Protein AF-A0AA36M5H2-F1 (afdb_monomer_lite)

Radius of gyration: 25.44 Å; chains: 1; bounding box: 65×54×84 Å

Foldseek 3Di:
DPDPPPPDDPPDPDDQFFQPVVVVLQVVLVVCVVVVVVVCPDDDCSVVVNVLLVVLVVLVALVQLQVLQLLLCVLQVNPRHSVLSVVVQVVVLVVCCNPPSDNVDRDHDAPVNSVLLSVLNVVCVVVVHDSVLLVVLLVVLLVVVLSVCSRVVVLVVLVVDDPVNLVVVVVVSVVSVVVVVVVVLVVVCCLQPPPPVPPPDDDDDDPDDDDDDPDPPDSPRQPVQSVLVVCLVVQLVVQLVVQLCLLVDPPDDNVVNVSSNSCSNVVSNVVSVCCCCPVVVVRDHDDRDPPPPDDSDDDHPNVRDDPVSSVVSNVSSVVVSVVVVVVVSSSVCVVPPPVVD

Organism: Cylicocyclus nassatus (NCBI:txid53992)

InterPro domains:
  IPR003020 Bicarbonate transporter, eukaryotic [PTHR11453] (15-341)
  IPR011531 Bicarbonate transporter-like, transmembrane domain [PF00955] (18-341)

Secondary structure (DSSP, 8-state):
---------SS-SS---TTHHHHHHHHHHHHHHHHHHHHHHSSTTHHHHHHHHHHHHHHHHHHHHHHHHHHHHHHTTTSS-HHHHHHHHHHHHHHHHHH-S-TT------HHHHHHHHHHHHHHHHHT--HHHHHHHHHHHHHHHHHHHHHTTGGGGGGG--HHHHHHHHHHHHHHHHHHHHHHHHHHHHHHHTTTT-SS---S------------------HHHHHHHHHHHHHHHHHHHHHHHGGG-TTS-HHHHHHHHHTHHHHHHHHHHHHHHHTTTTS--------TTS-S-----GGGS-HHHHHHHHHHHHHHHHHHHHHHHHHHHHHT-GGG-

Sequence (341 aa):
MRIISRLDHGFGPNAWYPFRGLTEEFKRRLAVYPSDFTDGVTGHRTMSKLFSTVVFLYFACILPAIAFGVLNDDNTRGGINVRKVVIAQAIGGIFFSLFGGQPMIILLTTVPLAIYIKVIYKISEELGYDFFAMYACVGLFCQMFLVLYSATELCSLMKLATRSAEEMFSLFIAIAFNVECMRAIHSIFKRNYSGCDSMNTTNVNSTLINATSEMDNGALCRRDTTILYMLLMFGTLWLGLFLYNFRKTPYLTRSRREWLADYALPASVLIMSFTGSYCFADIEKDRFKLRENVPIVHLADIFSLPPSGYFVCLLLGFSLSFLFFMDQNITSAIVNNPQNK

Structure (mmCIF, N/CA/C/O backbone):
data_AF-A0AA36M5H2-F1
#
_entry.id   AF-A0AA36M5H2-F1
#
loop_
_atom_site.group_PDB
_atom_site.id
_atom_site.type_symbol
_atom_site.label_atom_id
_atom_site.label_alt_id
_atom_site.label_comp_id
_atom_site.label_asym_id
_atom_site.label_entity_id
_atom_site.label_seq_id
_atom_site.pdbx_PDB_ins_code
_atom_site.Cartn_x
_atom_site.Cartn_y
_atom_site.Cartn_z
_atom_site.occupancy
_atom_site.B_iso_or_equiv
_atom_site.auth_seq_id
_atom_site.auth_comp_id
_atom_site.auth_asym_id
_atom_site.auth_atom_id
_atom_site.pdbx_PDB_model_num
ATOM 1 N N . MET A 1 1 ? -16.782 19.964 28.416 1.00 34.88 1 MET A N 1
ATOM 2 C CA . MET A 1 1 ? -15.753 20.102 29.470 1.00 34.88 1 MET A CA 1
ATOM 3 C C . MET A 1 1 ? -16.104 19.187 30.648 1.00 34.88 1 MET A C 1
ATOM 5 O O . MET A 1 1 ? -16.670 19.648 31.624 1.00 34.88 1 MET A O 1
ATOM 9 N N . ARG A 1 2 ? -15.885 17.868 30.505 1.00 29.78 2 ARG A N 1
ATOM 10 C CA . ARG A 1 2 ? -15.993 16.853 31.582 1.00 29.78 2 ARG A CA 1
ATOM 11 C C . ARG A 1 2 ? -15.512 15.472 31.092 1.00 29.78 2 ARG A C 1
ATOM 13 O O . ARG A 1 2 ? -16.221 14.490 31.208 1.00 29.78 2 ARG A O 1
ATOM 20 N N . ILE A 1 3 ? -14.329 15.410 30.476 1.00 33.28 3 ILE A N 1
ATOM 21 C CA . ILE A 1 3 ? -13.607 14.142 30.214 1.00 33.28 3 ILE A CA 1
ATOM 22 C C . ILE A 1 3 ? -12.094 14.403 30.347 1.00 33.28 3 ILE A C 1
ATOM 24 O O . ILE A 1 3 ? -11.299 14.063 29.484 1.00 33.28 3 ILE A O 1
ATOM 28 N N . ILE A 1 4 ? -11.695 15.108 31.408 1.00 37.81 4 ILE A N 1
ATOM 29 C CA . ILE A 1 4 ? -10.288 15.280 31.796 1.00 37.81 4 ILE A CA 1
ATOM 30 C C . ILE A 1 4 ? -10.247 15.109 33.314 1.00 37.81 4 ILE A C 1
ATOM 32 O O . ILE A 1 4 ? -10.231 16.089 34.046 1.00 37.81 4 ILE A O 1
ATOM 36 N N . SER A 1 5 ? -10.372 13.868 33.793 1.00 32.19 5 SER A N 1
ATOM 37 C CA . SER A 1 5 ? -10.110 13.530 35.204 1.00 32.19 5 SER A CA 1
ATOM 38 C C . SER A 1 5 ? -10.025 12.017 35.461 1.00 32.19 5 SER A C 1
ATOM 40 O O . SER A 1 5 ? -10.614 11.530 36.422 1.00 32.19 5 SER A O 1
ATOM 42 N N . ARG A 1 6 ? -9.336 11.250 34.605 1.00 33.78 6 ARG A N 1
ATOM 43 C CA . ARG A 1 6 ? -8.796 9.922 34.971 1.00 33.78 6 ARG A CA 1
ATOM 44 C C . ARG A 1 6 ? -7.484 9.686 34.226 1.00 33.78 6 ARG A C 1
ATOM 46 O O . ARG A 1 6 ? -7.419 8.928 33.267 1.00 33.78 6 ARG A O 1
ATOM 53 N N . LEU A 1 7 ? -6.468 10.420 34.666 1.00 35.69 7 LEU A N 1
ATOM 54 C CA . LEU A 1 7 ? -5.054 10.204 34.365 1.00 35.69 7 LEU A CA 1
ATOM 55 C C . LEU A 1 7 ? -4.379 9.606 35.610 1.00 35.69 7 LEU A C 1
ATOM 57 O O . LEU A 1 7 ? -3.341 10.075 36.043 1.00 35.69 7 LEU A O 1
ATOM 61 N N . ASP A 1 8 ? -5.000 8.580 36.194 1.00 31.69 8 ASP A N 1
ATOM 62 C CA . ASP A 1 8 ? -4.416 7.807 37.286 1.00 31.69 8 ASP A CA 1
ATOM 63 C C . ASP A 1 8 ? -4.631 6.318 37.018 1.00 31.69 8 ASP A C 1
ATOM 65 O O . ASP A 1 8 ? -5.744 5.889 36.709 1.00 31.69 8 ASP A O 1
ATOM 69 N N . HIS A 1 9 ? -3.532 5.572 37.168 1.00 35.56 9 HIS A N 1
ATOM 70 C CA . HIS A 1 9 ? -3.333 4.128 36.979 1.00 35.56 9 HIS A CA 1
ATOM 71 C C . HIS A 1 9 ? -2.855 3.731 35.574 1.00 35.56 9 HIS A C 1
ATOM 73 O O . HIS A 1 9 ? -3.606 3.274 34.708 1.00 35.56 9 HIS A O 1
ATOM 79 N N . GLY A 1 10 ? -1.536 3.854 35.375 1.00 42.75 10 GLY A N 1
ATOM 80 C CA . GLY A 1 10 ? -0.822 2.889 34.544 1.00 42.75 10 GLY A CA 1
ATOM 81 C C . GLY A 1 10 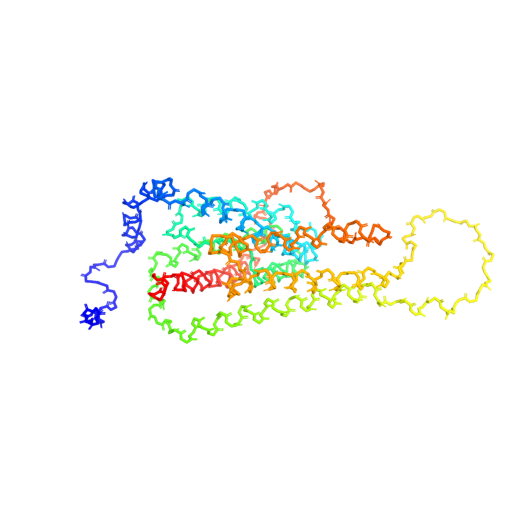? -1.130 1.494 35.088 1.00 42.75 10 GLY A C 1
ATOM 82 O O . GLY A 1 10 ? -0.951 1.265 36.277 1.00 42.75 10 GLY A O 1
ATOM 83 N N . PHE A 1 11 ? -1.653 0.622 34.223 1.00 47.41 11 PHE A N 1
ATOM 84 C CA . PHE A 1 11 ? -2.317 -0.639 34.573 1.00 47.41 11 PHE A CA 1
ATOM 85 C C . PHE A 1 11 ? -3.577 -0.425 35.432 1.00 47.41 11 PHE A C 1
ATOM 87 O O . PHE A 1 11 ? -3.515 -0.075 36.603 1.00 47.41 11 PHE A O 1
ATOM 94 N N . GLY A 1 12 ? -4.755 -0.623 34.829 1.00 42.62 12 GLY A N 1
ATOM 95 C CA . GLY A 1 12 ? -6.043 -0.475 35.514 1.00 42.62 12 GLY A CA 1
ATOM 96 C C . GLY A 1 12 ? -6.180 -1.331 36.791 1.00 42.62 12 GLY A C 1
ATOM 97 O O . GLY A 1 12 ? -5.400 -2.256 36.998 1.00 42.62 12 GLY A O 1
ATOM 98 N N . PRO A 1 13 ? -7.211 -1.079 37.621 1.00 47.84 13 PRO A N 1
ATOM 99 C CA . PRO A 1 13 ? -7.371 -1.602 38.993 1.00 47.84 13 PRO A CA 1
ATOM 100 C C . PRO A 1 13 ? -7.577 -3.126 39.124 1.00 47.84 13 PRO A C 1
ATOM 102 O O . PRO A 1 13 ? -7.846 -3.619 40.214 1.00 47.84 13 PRO A O 1
ATOM 105 N N . ASN A 1 14 ? -7.451 -3.880 38.032 1.00 55.19 14 ASN A N 1
ATOM 106 C CA . ASN A 1 14 ? -7.637 -5.326 37.996 1.00 55.19 14 ASN A CA 1
ATOM 107 C C . ASN A 1 14 ? -6.294 -6.022 37.738 1.00 55.19 14 ASN A C 1
ATOM 109 O O . ASN A 1 14 ? -5.461 -5.497 36.994 1.00 55.19 14 ASN A O 1
ATOM 113 N N . ALA A 1 15 ? -6.120 -7.223 38.300 1.00 58.78 15 ALA A N 1
ATOM 114 C CA . ALA A 1 15 ? -4.942 -8.068 38.100 1.00 58.78 15 ALA A CA 1
ATOM 115 C C . ALA A 1 15 ? -4.547 -8.146 36.614 1.00 58.78 15 ALA A C 1
ATOM 117 O O . ALA A 1 15 ? -5.406 -8.284 35.736 1.00 58.78 15 ALA A O 1
ATOM 118 N N . TRP A 1 16 ? -3.250 -8.014 36.333 1.00 62.41 16 TRP A N 1
ATOM 119 C CA . TRP A 1 16 ? -2.731 -8.132 34.977 1.00 62.41 16 TRP A CA 1
ATOM 120 C C . TRP A 1 16 ? -2.707 -9.602 34.571 1.00 62.41 16 TRP A C 1
ATOM 122 O O . TRP A 1 16 ? -2.053 -10.422 35.211 1.00 62.41 16 TRP A O 1
ATOM 132 N N . TYR A 1 17 ? -3.437 -9.924 33.510 1.00 74.12 17 TYR A N 1
ATOM 133 C CA . TYR A 1 17 ? -3.359 -11.208 32.833 1.00 74.12 17 TYR A CA 1
ATOM 134 C C . TYR A 1 17 ? -3.225 -10.956 31.328 1.00 74.12 17 TYR A C 1
ATOM 136 O O . TYR A 1 17 ? -3.772 -9.968 30.822 1.00 74.12 17 TYR A O 1
ATOM 144 N N . PRO A 1 18 ? -2.480 -11.814 30.609 1.00 74.19 18 PRO A N 1
ATOM 145 C CA . PRO A 1 18 ? -2.282 -11.647 29.177 1.00 74.19 18 PRO A CA 1
ATOM 146 C C . PRO A 1 18 ? -3.632 -11.650 28.445 1.00 74.19 18 PRO A C 1
ATOM 148 O O . PRO A 1 18 ? -4.546 -12.382 28.822 1.00 74.19 18 PRO A O 1
ATOM 151 N N . PHE A 1 19 ? -3.744 -10.835 27.392 1.00 78.00 19 PHE A N 1
ATOM 152 C CA . PHE A 1 19 ? -4.932 -10.684 26.529 1.00 78.00 19 PHE A CA 1
ATOM 153 C C . PHE A 1 19 ? -6.168 -9.990 27.122 1.00 78.00 19 PHE A C 1
ATOM 155 O 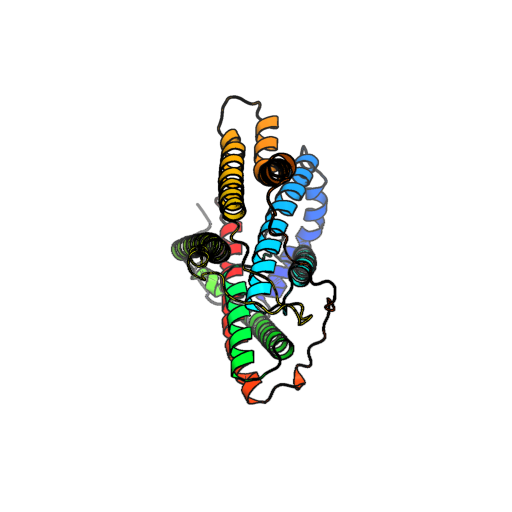O . PHE A 1 19 ? -7.172 -9.881 26.415 1.00 78.00 19 PHE A O 1
ATOM 162 N N . ARG A 1 20 ? -6.123 -9.454 28.349 1.00 78.62 20 ARG A N 1
ATOM 163 C CA . ARG A 1 20 ? -7.263 -8.716 28.925 1.00 78.62 20 ARG A CA 1
ATOM 164 C C . ARG A 1 20 ? -7.787 -7.627 27.982 1.00 78.62 20 ARG A C 1
ATOM 166 O O . ARG A 1 20 ? -8.946 -7.699 27.571 1.00 78.62 20 ARG A O 1
ATOM 173 N N . GLY A 1 21 ? -6.932 -6.686 27.576 1.00 76.62 21 GLY A N 1
ATOM 174 C CA . GLY A 1 21 ? -7.306 -5.617 26.647 1.00 76.62 21 GLY A CA 1
ATOM 175 C C . GLY A 1 21 ? -7.943 -6.140 25.356 1.00 76.62 21 GLY A C 1
ATOM 176 O O . GLY A 1 21 ? -9.026 -5.695 24.986 1.00 76.62 21 GLY A O 1
ATOM 177 N N . LEU A 1 22 ? -7.347 -7.159 24.727 1.00 81.38 22 LEU A N 1
ATOM 178 C CA . LEU A 1 22 ? -7.870 -7.741 23.487 1.00 81.38 22 LEU A CA 1
ATOM 179 C C . LEU A 1 22 ? -9.278 -8.331 23.670 1.00 81.38 22 LEU A C 1
ATOM 181 O O . LEU A 1 22 ? -10.150 -8.124 22.827 1.00 81.38 22 LEU A O 1
ATOM 185 N N . THR A 1 23 ? -9.526 -9.042 24.775 1.00 83.44 23 THR A N 1
ATOM 186 C CA . THR A 1 23 ? -10.844 -9.643 25.045 1.00 83.44 23 THR A CA 1
ATOM 187 C C . THR A 1 23 ? -11.932 -8.599 25.296 1.00 83.44 23 THR A C 1
ATOM 189 O O . THR A 1 23 ? -13.054 -8.744 24.803 1.00 83.44 23 THR A O 1
ATOM 192 N N . GLU A 1 24 ? -11.611 -7.519 26.013 1.00 83.94 24 GLU A N 1
ATOM 193 C CA . GLU A 1 24 ? -12.541 -6.414 26.257 1.00 83.94 24 GLU A CA 1
ATOM 194 C C . GLU A 1 24 ? -12.883 -5.673 24.957 1.00 83.94 24 GLU A C 1
ATOM 196 O O . GLU A 1 24 ? -14.053 -5.368 24.698 1.00 83.94 24 GLU A O 1
ATOM 201 N N . GLU A 1 25 ? -11.886 -5.438 24.101 1.00 83.88 25 GLU A N 1
ATOM 202 C CA . GLU A 1 25 ? -12.091 -4.818 22.793 1.00 83.88 25 GLU A CA 1
ATOM 203 C C . GLU A 1 25 ? -12.909 -5.699 21.854 1.00 83.88 25 GLU A C 1
ATOM 205 O O . GLU A 1 25 ? -13.843 -5.206 21.216 1.00 83.88 25 GLU A O 1
ATOM 210 N N . PHE A 1 26 ? -12.626 -7.003 21.822 1.00 86.50 26 PHE A N 1
ATOM 211 C CA . PHE A 1 26 ? -13.390 -7.960 21.029 1.00 86.50 26 PHE A CA 1
ATOM 212 C C . PHE A 1 26 ? -14.863 -7.982 21.448 1.00 86.50 26 PHE A C 1
ATOM 214 O O . PHE A 1 26 ? -15.749 -7.878 20.600 1.00 86.50 26 PHE A O 1
ATOM 221 N N . LYS A 1 27 ? -15.149 -8.018 22.758 1.00 88.00 27 LYS A N 1
ATOM 222 C CA . LYS A 1 27 ? -16.524 -7.994 23.280 1.00 88.00 27 LYS A CA 1
ATOM 223 C C . LYS A 1 27 ? -17.262 -6.705 22.909 1.00 88.00 27 LYS A C 1
ATOM 225 O O . LYS A 1 27 ? -18.430 -6.759 22.525 1.00 88.00 27 LYS A O 1
ATOM 230 N N . ARG A 1 28 ? -16.591 -5.551 22.998 1.00 86.38 28 ARG A N 1
ATOM 231 C CA . ARG A 1 28 ? -17.160 -4.249 22.610 1.00 86.38 28 ARG A CA 1
ATOM 232 C C . ARG A 1 28 ? -17.456 -4.188 21.110 1.00 86.38 28 ARG A C 1
ATOM 234 O O . ARG A 1 28 ? -18.515 -3.706 20.722 1.00 86.38 28 ARG A O 1
ATOM 241 N N . ARG A 1 29 ? -16.536 -4.685 20.277 1.00 88.06 29 ARG A N 1
ATOM 242 C CA . ARG A 1 29 ? -16.669 -4.704 18.814 1.00 88.06 29 ARG A CA 1
ATOM 243 C C . ARG A 1 29 ? -17.789 -5.634 18.356 1.00 88.06 29 ARG A C 1
ATOM 245 O O . ARG A 1 29 ? -18.593 -5.245 17.513 1.00 88.06 29 ARG A O 1
ATOM 252 N N . LEU A 1 30 ? -17.867 -6.830 18.936 1.00 87.50 30 LEU A N 1
ATOM 253 C CA . LEU A 1 30 ? -18.850 -7.847 18.566 1.00 87.50 30 LEU A CA 1
ATOM 254 C C . LEU A 1 30 ? -20.295 -7.364 18.768 1.00 87.50 30 LEU A C 1
ATOM 256 O O . LEU A 1 30 ? -21.166 -7.711 17.978 1.00 87.50 30 LEU A O 1
ATOM 260 N N . ALA A 1 31 ? -20.544 -6.524 19.779 1.00 88.56 31 ALA A N 1
ATOM 261 C CA . ALA A 1 31 ? -21.872 -5.974 20.052 1.00 88.56 31 ALA A CA 1
ATOM 262 C C . ALA A 1 31 ? -22.399 -5.037 18.944 1.00 88.56 31 ALA A C 1
ATOM 264 O O . ALA A 1 31 ? -23.605 -4.979 18.728 1.00 88.56 31 ALA A O 1
ATOM 265 N N . VAL A 1 32 ? -21.509 -4.320 18.248 1.00 88.31 32 VAL A N 1
ATOM 266 C CA . VAL A 1 32 ? -21.851 -3.336 17.196 1.00 88.31 32 VAL A CA 1
ATOM 267 C C . VAL A 1 32 ? -21.703 -3.932 15.787 1.00 88.31 32 VAL A C 1
ATOM 269 O O . VAL A 1 32 ? -22.264 -3.431 14.821 1.00 88.31 32 VAL A O 1
ATOM 272 N N . TYR A 1 33 ? -21.009 -5.061 15.652 1.00 87.69 33 TYR A N 1
ATOM 273 C CA . TYR A 1 33 ? -20.795 -5.725 14.365 1.00 87.69 33 TYR A CA 1
ATOM 274 C C . TYR A 1 33 ? -22.066 -5.964 13.520 1.00 87.69 33 TYR A C 1
ATOM 276 O O . TYR A 1 33 ? -22.025 -5.684 12.323 1.00 87.69 33 TYR A O 1
ATOM 284 N N . PRO A 1 34 ? -23.210 -6.430 14.070 1.00 86.31 34 PRO A N 1
ATOM 285 C CA . PRO A 1 34 ? -24.409 -6.615 13.253 1.00 86.31 34 PRO A CA 1
ATOM 286 C C . PRO A 1 34 ? -25.022 -5.290 12.777 1.00 86.31 34 PRO A C 1
ATOM 288 O O . PRO A 1 34 ? -25.587 -5.262 11.683 1.00 86.31 34 PRO A O 1
ATOM 291 N N . SER A 1 35 ? -24.894 -4.199 13.548 1.00 87.75 35 SER A N 1
ATOM 292 C CA . SER A 1 35 ? -25.415 -2.895 13.123 1.00 87.75 35 SER A CA 1
ATOM 293 C C . SER A 1 35 ? -24.612 -2.294 11.971 1.00 87.75 35 SER A C 1
ATOM 295 O O . SER A 1 35 ? -25.195 -1.624 11.127 1.00 87.75 35 SER A O 1
ATOM 297 N N . ASP A 1 36 ? -23.314 -2.601 11.853 1.00 87.56 36 ASP A N 1
ATOM 298 C CA . ASP A 1 36 ? -22.480 -2.110 10.744 1.00 87.56 36 ASP A CA 1
ATOM 299 C C . ASP A 1 36 ? -23.040 -2.547 9.368 1.00 87.56 36 ASP A C 1
ATOM 301 O O . ASP A 1 36 ? -23.045 -1.767 8.411 1.00 87.56 36 ASP A O 1
ATOM 305 N N . PHE A 1 37 ? -23.581 -3.769 9.263 1.00 86.19 37 PHE A N 1
ATOM 306 C CA . PHE A 1 37 ? -24.206 -4.256 8.025 1.00 86.19 37 PHE A CA 1
ATOM 307 C C . PHE A 1 37 ? -25.577 -3.628 7.767 1.00 86.19 37 PHE A C 1
ATOM 309 O O . PHE A 1 37 ? -25.916 -3.348 6.615 1.00 86.19 37 PHE A O 1
ATOM 316 N N . THR A 1 38 ? -26.372 -3.388 8.814 1.00 85.12 38 THR A N 1
ATOM 317 C CA . THR A 1 38 ? -27.686 -2.749 8.657 1.00 85.12 38 THR A CA 1
ATOM 318 C C . THR A 1 38 ? -27.557 -1.271 8.310 1.00 85.12 38 THR A C 1
ATOM 320 O O . THR A 1 38 ? -28.302 -0.788 7.455 1.00 85.12 38 THR A O 1
ATOM 323 N N . ASP A 1 39 ? -26.582 -0.577 8.895 1.00 83.62 39 ASP A N 1
ATOM 324 C CA . ASP A 1 39 ? -26.326 0.852 8.692 1.00 83.62 39 ASP A CA 1
ATOM 325 C C . ASP A 1 39 ? -25.755 1.137 7.299 1.00 83.62 39 ASP A C 1
ATOM 327 O O . ASP A 1 39 ? -26.064 2.165 6.692 1.00 83.62 39 ASP A O 1
ATOM 331 N N . GLY A 1 40 ? -24.987 0.195 6.739 1.00 80.06 40 GLY A N 1
ATOM 332 C CA . GLY A 1 40 ? -24.523 0.265 5.353 1.00 80.06 40 GLY A CA 1
ATOM 333 C C . GLY A 1 40 ? -25.660 0.213 4.327 1.00 80.06 40 GLY A C 1
ATOM 334 O O . GLY A 1 40 ? -25.522 0.753 3.227 1.00 80.06 40 GLY A O 1
ATOM 335 N N . VAL A 1 41 ? -26.797 -0.399 4.683 1.00 81.19 41 VAL A N 1
ATOM 336 C CA . VAL A 1 41 ? -27.919 -0.622 3.759 1.00 81.19 41 VAL A CA 1
ATOM 337 C C . VAL A 1 41 ? -29.092 0.335 3.998 1.00 81.19 41 VAL A C 1
ATOM 339 O O . VAL A 1 41 ? -29.778 0.756 3.063 1.00 81.19 41 VAL A O 1
ATOM 342 N N . THR A 1 42 ? -29.314 0.723 5.249 1.00 70.00 42 THR A N 1
ATOM 343 C CA . THR A 1 42 ? -30.559 1.354 5.691 1.00 70.00 42 THR A CA 1
ATOM 344 C C . THR A 1 42 ? -30.331 2.839 5.963 1.00 70.00 42 THR A C 1
ATOM 346 O O . THR A 1 42 ? -30.058 3.249 7.084 1.00 70.00 42 THR A O 1
ATOM 349 N N . GLY A 1 43 ? -30.435 3.685 4.932 1.00 77.62 43 GLY A N 1
ATOM 350 C CA . GLY A 1 43 ? -30.357 5.136 5.130 1.00 77.62 43 GLY A CA 1
ATOM 351 C C . GLY A 1 43 ? -30.600 5.985 3.882 1.00 77.62 43 GLY A C 1
ATOM 352 O O . GLY A 1 43 ? -30.471 5.537 2.739 1.00 77.62 43 GLY A O 1
ATOM 353 N N . HIS A 1 44 ? -30.972 7.251 4.097 1.00 68.38 44 HIS A N 1
ATOM 354 C CA . HIS A 1 44 ? -31.237 8.198 3.014 1.00 68.38 44 HIS A CA 1
ATOM 355 C C . HIS A 1 44 ? -29.935 8.556 2.279 1.00 68.38 44 HIS A C 1
ATOM 357 O O . HIS A 1 44 ? -29.004 9.093 2.874 1.00 68.38 44 HIS A O 1
ATOM 363 N N . ARG A 1 45 ? -29.876 8.280 0.967 1.00 73.00 45 ARG A N 1
ATOM 364 C CA . ARG A 1 45 ? -28.685 8.435 0.097 1.00 73.00 45 ARG A CA 1
ATOM 365 C C . ARG A 1 45 ? -27.481 7.551 0.458 1.00 73.00 45 ARG A C 1
ATOM 367 O O . ARG A 1 45 ? -26.447 7.672 -0.200 1.00 73.00 45 ARG A O 1
ATOM 374 N N . THR A 1 46 ? -27.611 6.633 1.418 1.00 80.69 46 THR A N 1
ATOM 375 C CA . THR A 1 46 ? -26.529 5.723 1.825 1.00 80.69 46 THR A CA 1
ATOM 376 C C . THR A 1 46 ? -26.092 4.824 0.674 1.00 80.69 46 THR A C 1
ATOM 378 O O . THR A 1 46 ? -24.905 4.759 0.396 1.00 80.69 46 THR A O 1
ATOM 381 N N . MET A 1 47 ? -27.031 4.246 -0.085 1.00 81.38 47 MET A N 1
ATOM 382 C CA . MET A 1 47 ? -26.725 3.397 -1.251 1.00 81.38 47 MET A CA 1
ATOM 383 C C . MET A 1 47 ? -25.869 4.093 -2.307 1.00 81.38 47 MET A C 1
ATOM 385 O O . MET A 1 47 ? -24.888 3.543 -2.799 1.00 81.38 47 MET A O 1
ATOM 389 N N . SER A 1 48 ? -26.235 5.331 -2.643 1.00 80.69 48 SER A N 1
ATOM 390 C CA . SER A 1 48 ? -25.506 6.125 -3.630 1.00 80.69 48 SER A CA 1
ATOM 391 C C . SER A 1 48 ? -24.101 6.464 -3.139 1.00 80.69 48 SER A C 1
ATOM 393 O O . SER A 1 48 ? -23.156 6.355 -3.917 1.00 80.69 48 SER A O 1
ATOM 395 N N . LYS A 1 49 ? -23.952 6.831 -1.861 1.00 84.19 49 LYS A N 1
ATOM 396 C CA . LYS A 1 49 ? -22.638 7.093 -1.265 1.00 84.19 49 LYS A CA 1
ATOM 397 C C . LYS A 1 49 ? -21.798 5.830 -1.152 1.00 84.19 49 LYS A C 1
ATOM 399 O O . LYS A 1 49 ? -20.624 5.876 -1.475 1.00 84.19 49 LYS A O 1
ATOM 404 N N . LEU A 1 50 ? -22.387 4.709 -0.747 1.00 87.62 50 LEU A N 1
ATOM 405 C CA . LEU A 1 50 ? -21.701 3.427 -0.645 1.00 87.62 50 LEU A CA 1
ATOM 406 C C . LEU A 1 50 ? -21.163 3.001 -2.009 1.00 87.62 50 LEU A C 1
ATOM 408 O O . LEU A 1 50 ? -19.980 2.712 -2.126 1.00 87.62 50 LEU A O 1
ATOM 412 N N . PHE A 1 51 ? -21.994 3.052 -3.051 1.00 86.62 51 PHE A N 1
ATOM 413 C CA . PHE A 1 51 ? -21.556 2.741 -4.408 1.00 86.62 51 PHE A CA 1
ATOM 414 C C . PHE A 1 51 ? -20.436 3.679 -4.886 1.00 86.62 51 PHE A C 1
ATOM 416 O O . PHE A 1 51 ? -19.413 3.211 -5.383 1.00 86.62 51 PHE A O 1
ATOM 423 N N . SER A 1 52 ? -20.594 4.990 -4.669 1.00 85.69 52 SER A N 1
ATOM 424 C CA . SER A 1 52 ? -19.580 6.005 -4.988 1.00 85.69 52 SER A CA 1
ATOM 425 C C . SER A 1 52 ? -18.242 5.712 -4.295 1.00 85.69 52 SER A C 1
ATOM 427 O O . SER A 1 52 ? -17.200 5.624 -4.944 1.00 85.69 52 SER A O 1
ATOM 429 N N . THR A 1 53 ? -18.280 5.449 -2.987 1.00 87.81 53 THR A N 1
ATOM 430 C CA . THR A 1 53 ? -17.108 5.112 -2.173 1.00 87.81 53 THR A CA 1
ATOM 431 C C . THR A 1 53 ? -16.473 3.790 -2.594 1.00 87.81 53 THR A C 1
ATOM 433 O O . THR A 1 53 ? -15.251 3.713 -2.644 1.00 87.81 53 THR A O 1
ATOM 436 N N . VAL A 1 54 ? -17.255 2.759 -2.936 1.00 90.12 54 VAL A N 1
ATOM 437 C CA . VAL A 1 54 ? -16.725 1.470 -3.418 1.00 90.12 54 VAL A CA 1
ATOM 438 C C . VAL A 1 54 ? -15.938 1.666 -4.709 1.00 90.12 54 VAL A C 1
ATOM 440 O O . VAL A 1 54 ? -14.812 1.183 -4.813 1.00 90.12 54 VAL A O 1
ATOM 443 N N . VAL A 1 55 ? -16.486 2.410 -5.674 1.00 88.88 55 VAL A N 1
ATOM 444 C CA . VAL A 1 55 ? -15.786 2.695 -6.935 1.00 88.88 55 VAL A CA 1
ATOM 445 C C . VAL A 1 55 ? -14.535 3.536 -6.682 1.00 88.88 55 VAL A C 1
ATOM 447 O O . VAL A 1 55 ? -13.465 3.210 -7.194 1.00 88.88 55 VAL A O 1
ATOM 450 N N . PHE A 1 56 ? -14.636 4.584 -5.862 1.00 88.31 56 PHE A N 1
ATOM 451 C CA . PHE A 1 56 ? -13.492 5.421 -5.506 1.00 88.31 56 PHE A CA 1
ATOM 452 C C . PHE A 1 56 ? -12.372 4.613 -4.837 1.00 88.31 56 PHE A C 1
ATOM 454 O O . PHE A 1 56 ? -11.226 4.663 -5.288 1.00 88.31 56 PHE A O 1
ATOM 461 N N . LEU A 1 57 ? -12.701 3.829 -3.806 1.00 90.44 57 LEU A N 1
ATOM 462 C CA . LEU A 1 57 ? -11.738 3.013 -3.069 1.00 90.44 57 LEU A CA 1
ATOM 463 C C . LEU A 1 57 ? -11.138 1.908 -3.933 1.00 90.44 57 LEU A C 1
ATOM 465 O O . LEU A 1 57 ? -9.945 1.646 -3.807 1.00 90.44 57 LEU A O 1
ATOM 469 N N . TYR A 1 58 ? -11.909 1.299 -4.838 1.00 90.50 58 TYR A N 1
ATOM 470 C CA . TYR A 1 58 ? -11.387 0.291 -5.758 1.00 90.50 58 TYR A CA 1
ATOM 471 C C . TYR A 1 58 ? -10.209 0.837 -6.574 1.00 90.50 58 TYR A C 1
ATOM 473 O O . TYR A 1 58 ? -9.123 0.253 -6.561 1.00 90.50 58 TYR A O 1
ATOM 481 N N . PHE A 1 59 ? -10.382 1.999 -7.215 1.00 88.94 59 PHE A N 1
ATOM 482 C CA . PHE A 1 59 ? -9.292 2.638 -7.954 1.00 88.94 59 PHE A CA 1
ATOM 483 C C . PHE A 1 59 ? -8.188 3.137 -7.013 1.00 88.94 59 PHE A C 1
ATOM 485 O O . PHE A 1 59 ? -7.010 2.886 -7.261 1.00 88.94 59 PHE A O 1
ATOM 492 N N . ALA A 1 60 ? -8.538 3.770 -5.893 1.00 88.38 60 ALA A N 1
ATOM 493 C CA . ALA A 1 60 ? -7.547 4.264 -4.939 1.00 88.38 60 ALA A CA 1
ATOM 494 C C . ALA A 1 60 ? -6.644 3.151 -4.371 1.00 88.38 60 ALA A C 1
ATOM 496 O O . ALA A 1 60 ? -5.488 3.423 -4.067 1.00 88.38 60 ALA A O 1
ATOM 497 N N . CYS A 1 61 ? -7.134 1.910 -4.264 1.00 90.31 61 CYS A N 1
ATOM 498 C CA . CYS A 1 61 ? -6.362 0.776 -3.753 1.00 90.31 61 CYS A CA 1
ATOM 499 C C . CYS A 1 61 ? -5.603 0.018 -4.849 1.00 90.31 61 CYS A C 1
ATOM 501 O O . CYS A 1 61 ? -4.455 -0.376 -4.639 1.00 90.31 61 CYS A O 1
ATOM 503 N N . ILE A 1 62 ? -6.212 -0.192 -6.023 1.00 90.06 62 ILE A N 1
ATOM 504 C CA . ILE A 1 62 ? -5.593 -0.996 -7.087 1.00 90.06 62 ILE A CA 1
ATOM 505 C C . ILE A 1 62 ? -4.387 -0.292 -7.721 1.00 90.06 62 ILE A C 1
ATOM 507 O O . ILE A 1 62 ? -3.396 -0.944 -8.043 1.00 90.06 62 ILE A O 1
ATOM 511 N N . LEU A 1 63 ? -4.438 1.037 -7.864 1.00 88.06 63 LEU A N 1
ATOM 512 C CA . LEU A 1 63 ? -3.378 1.829 -8.492 1.00 88.06 63 LEU A CA 1
ATOM 513 C C . LEU A 1 63 ? -2.051 1.746 -7.708 1.00 88.06 63 LEU A C 1
ATOM 515 O O . LEU A 1 63 ? -1.049 1.325 -8.295 1.00 88.06 63 LEU A O 1
ATOM 519 N N . PRO A 1 64 ? -2.012 2.044 -6.392 1.00 87.50 64 PRO A N 1
ATOM 520 C CA . PRO A 1 64 ? -0.817 1.827 -5.580 1.00 87.50 64 PRO A CA 1
ATOM 521 C C . PRO A 1 64 ? -0.398 0.357 -5.508 1.00 87.50 64 PRO A C 1
ATOM 523 O O . PRO A 1 64 ? 0.796 0.074 -5.546 1.00 87.50 64 PRO A O 1
ATOM 526 N N . ALA A 1 65 ? -1.344 -0.590 -5.449 1.00 90.12 65 ALA A N 1
ATOM 527 C CA . ALA A 1 65 ? -1.015 -2.017 -5.410 1.00 90.12 65 ALA A CA 1
ATOM 528 C C . ALA A 1 65 ? -0.267 -2.476 -6.672 1.00 90.12 65 ALA A C 1
ATOM 530 O O . ALA A 1 65 ? 0.695 -3.237 -6.575 1.00 90.12 65 ALA A O 1
ATOM 531 N N . ILE A 1 66 ? -0.661 -1.983 -7.851 1.00 89.38 66 ILE A N 1
ATOM 532 C CA . ILE A 1 66 ? 0.049 -2.252 -9.107 1.00 89.38 66 ILE A CA 1
ATOM 533 C C . ILE A 1 66 ? 1.422 -1.573 -9.101 1.00 89.38 66 ILE A C 1
ATOM 535 O O . ILE A 1 66 ? 2.416 -2.229 -9.402 1.00 89.38 66 ILE A O 1
ATOM 539 N N . ALA A 1 67 ? 1.496 -0.293 -8.721 1.00 86.06 67 ALA A N 1
ATOM 540 C CA . ALA A 1 67 ? 2.754 0.455 -8.700 1.00 86.06 67 ALA A CA 1
ATOM 541 C C . ALA A 1 67 ? 3.797 -0.191 -7.770 1.00 86.06 67 ALA A C 1
ATOM 543 O O . ALA A 1 67 ? 4.934 -0.434 -8.178 1.00 86.06 67 ALA A O 1
ATOM 544 N N . PHE A 1 68 ? 3.401 -0.548 -6.545 1.00 86.56 68 PHE A N 1
ATOM 545 C CA . PHE A 1 68 ? 4.273 -1.257 -5.608 1.00 86.56 68 PHE A CA 1
ATOM 546 C C . PHE A 1 68 ? 4.533 -2.703 -6.013 1.00 86.56 68 PHE A C 1
ATOM 548 O O . PHE A 1 68 ? 5.613 -3.223 -5.747 1.00 86.56 68 PHE A O 1
ATOM 555 N N . GLY A 1 69 ? 3.588 -3.344 -6.700 1.00 89.00 69 GLY A N 1
ATOM 556 C CA . GLY A 1 69 ? 3.799 -4.646 -7.316 1.00 89.00 69 GLY A CA 1
ATOM 557 C C . GLY A 1 69 ? 4.938 -4.629 -8.334 1.00 89.00 69 GLY A C 1
ATOM 558 O O . GLY A 1 69 ? 5.782 -5.516 -8.297 1.00 89.00 69 GLY A O 1
ATOM 559 N N . VAL A 1 70 ? 4.991 -3.615 -9.205 1.00 85.81 70 VAL A N 1
ATOM 560 C CA . VAL A 1 70 ? 6.066 -3.460 -10.203 1.00 85.81 70 VAL A CA 1
ATOM 561 C C . VAL A 1 70 ? 7.390 -3.159 -9.509 1.00 85.81 70 VAL A C 1
ATOM 563 O O . VAL A 1 70 ? 8.398 -3.789 -9.805 1.00 85.81 70 VAL A O 1
ATOM 566 N N . LEU A 1 71 ? 7.375 -2.270 -8.513 1.00 84.88 71 LEU A N 1
ATOM 567 C CA . LEU A 1 71 ? 8.572 -1.957 -7.734 1.00 84.88 71 LEU A CA 1
ATOM 568 C C . LEU A 1 71 ? 9.139 -3.195 -7.016 1.00 84.88 71 LEU A C 1
ATOM 570 O O . LEU A 1 71 ? 10.355 -3.371 -6.943 1.00 84.88 71 LEU A O 1
ATOM 574 N N . ASN A 1 72 ? 8.275 -4.064 -6.487 1.00 88.12 72 ASN A N 1
ATOM 575 C CA . ASN A 1 72 ? 8.684 -5.320 -5.860 1.00 88.12 72 ASN A CA 1
ATOM 576 C C . ASN A 1 72 ? 9.185 -6.346 -6.885 1.00 88.12 72 ASN A C 1
ATOM 578 O O . ASN A 1 72 ? 10.153 -7.051 -6.595 1.00 88.12 72 ASN A O 1
ATOM 582 N N . ASP A 1 73 ? 8.586 -6.401 -8.074 1.00 88.31 73 ASP A N 1
ATOM 583 C CA . ASP A 1 73 ? 9.039 -7.254 -9.178 1.00 88.31 73 ASP A CA 1
ATOM 584 C C . ASP A 1 73 ? 10.476 -6.902 -9.583 1.00 88.31 73 ASP A C 1
ATOM 586 O O . ASP A 1 73 ? 11.356 -7.769 -9.586 1.00 88.31 73 ASP A O 1
ATOM 590 N N . ASP A 1 74 ? 10.734 -5.608 -9.792 1.00 84.50 74 ASP A N 1
ATOM 591 C CA . ASP A 1 74 ? 12.048 -5.070 -10.149 1.00 84.50 74 ASP A CA 1
ATOM 592 C C . ASP A 1 74 ? 13.083 -5.308 -9.039 1.00 84.50 74 ASP A C 1
ATOM 594 O O . ASP A 1 74 ? 14.220 -5.705 -9.301 1.00 84.50 74 ASP A O 1
ATOM 598 N N . ASN A 1 75 ? 12.696 -5.105 -7.775 1.00 86.25 75 ASN A N 1
ATOM 599 C CA . ASN A 1 75 ? 13.595 -5.293 -6.635 1.00 86.25 75 ASN A CA 1
ATOM 600 C C . ASN A 1 75 ? 13.922 -6.767 -6.347 1.00 86.25 75 ASN A C 1
ATOM 602 O O . ASN A 1 75 ? 14.969 -7.032 -5.761 1.00 86.25 75 ASN A O 1
ATOM 606 N N . THR A 1 76 ? 13.053 -7.708 -6.732 1.00 85.19 76 THR A N 1
ATOM 607 C CA . THR A 1 76 ? 13.207 -9.151 -6.450 1.00 85.19 76 THR A CA 1
ATOM 608 C C . THR A 1 76 ? 13.505 -9.990 -7.695 1.00 85.19 76 THR A C 1
ATOM 610 O O . THR A 1 76 ? 13.401 -11.217 -7.652 1.00 85.19 76 THR A O 1
ATOM 613 N N . ARG A 1 77 ? 13.846 -9.345 -8.822 1.00 83.56 77 ARG A N 1
ATOM 614 C CA . ARG A 1 77 ? 14.091 -9.979 -10.134 1.00 83.56 77 ARG A CA 1
ATOM 615 C C . ARG A 1 77 ? 12.965 -10.937 -10.571 1.00 83.56 77 ARG A C 1
ATOM 617 O O . ARG A 1 77 ? 13.224 -11.959 -11.205 1.00 83.56 77 ARG A O 1
ATOM 624 N N . GLY A 1 78 ? 11.711 -10.613 -10.250 1.00 80.88 78 GLY A N 1
ATOM 625 C CA . GLY A 1 78 ? 10.541 -11.449 -10.556 1.00 80.88 78 GLY A CA 1
ATOM 626 C C . GLY A 1 78 ? 10.151 -12.478 -9.485 1.00 80.88 78 GLY A C 1
ATOM 627 O O . GLY A 1 78 ? 9.329 -13.358 -9.750 1.00 80.88 78 GLY A O 1
ATOM 628 N N . GLY A 1 79 ? 10.725 -12.412 -8.278 1.00 80.56 79 GLY A N 1
ATOM 629 C CA . GLY A 1 79 ? 10.317 -13.266 -7.155 1.00 80.56 79 GLY A CA 1
ATOM 630 C C . GLY A 1 79 ? 8.909 -12.927 -6.641 1.00 80.56 79 GLY A C 1
ATOM 631 O O . GLY A 1 79 ? 8.045 -13.807 -6.487 1.00 80.56 79 GLY A O 1
ATOM 632 N N . ILE A 1 80 ? 8.658 -11.631 -6.426 1.00 86.06 80 ILE A N 1
ATOM 633 C CA . ILE A 1 80 ? 7.372 -11.061 -6.008 1.00 86.06 80 ILE A CA 1
ATOM 634 C C . ILE A 1 80 ? 6.763 -10.295 -7.184 1.00 86.06 80 ILE A C 1
ATOM 636 O O . ILE A 1 80 ? 6.964 -9.097 -7.347 1.00 86.06 80 ILE A O 1
ATOM 640 N N . ASN A 1 81 ? 5.982 -11.014 -7.990 1.00 86.50 81 ASN A N 1
ATOM 641 C CA . ASN A 1 81 ? 5.266 -10.441 -9.129 1.00 86.50 81 ASN A CA 1
ATOM 642 C C . ASN A 1 81 ? 4.075 -9.572 -8.681 1.00 86.50 81 ASN A C 1
ATOM 644 O O . ASN A 1 81 ? 3.425 -9.860 -7.669 1.00 86.50 81 ASN A O 1
ATOM 648 N N . VAL A 1 82 ? 3.670 -8.622 -9.534 1.00 87.62 82 VAL A N 1
ATOM 649 C CA . VAL A 1 82 ? 2.462 -7.780 -9.364 1.00 87.62 82 VAL A CA 1
ATOM 650 C C . VAL A 1 82 ? 1.222 -8.610 -9.016 1.00 87.62 82 VAL A C 1
ATOM 652 O O . VAL A 1 82 ? 0.477 -8.277 -8.097 1.00 87.62 82 VAL A O 1
ATOM 655 N N . ARG A 1 83 ? 1.021 -9.741 -9.709 1.00 86.50 83 ARG A N 1
ATOM 656 C CA . ARG A 1 83 ? -0.115 -10.647 -9.478 1.00 86.50 83 ARG A CA 1
ATOM 657 C C . ARG A 1 83 ? -0.165 -11.159 -8.036 1.00 86.50 83 ARG A C 1
ATOM 659 O O . ARG A 1 83 ? -1.243 -11.198 -7.451 1.00 86.50 83 ARG A O 1
ATOM 666 N N . LYS A 1 84 ? 0.984 -11.540 -7.463 1.00 87.25 84 LYS A N 1
ATOM 667 C CA . LYS A 1 84 ? 1.064 -12.041 -6.081 1.00 87.25 84 LYS A CA 1
ATOM 668 C C . LYS A 1 84 ? 0.707 -10.934 -5.091 1.00 87.25 84 LYS A C 1
ATOM 670 O O . LYS A 1 84 ? -0.061 -11.186 -4.171 1.00 87.25 84 LYS A O 1
ATOM 675 N N . VAL A 1 85 ? 1.192 -9.713 -5.325 1.00 89.25 85 VAL A N 1
ATOM 676 C CA . VAL A 1 85 ? 0.902 -8.546 -4.474 1.00 89.25 85 VAL A CA 1
ATOM 677 C C . VAL A 1 85 ? -0.584 -8.196 -4.501 1.00 89.25 85 VAL A C 1
ATOM 679 O O . VAL A 1 85 ? -1.187 -8.057 -3.443 1.00 89.25 85 VAL A O 1
ATOM 682 N N . VAL A 1 86 ? -1.207 -8.126 -5.682 1.00 90.94 86 VAL A N 1
ATOM 683 C CA . VAL A 1 86 ? -2.640 -7.801 -5.807 1.00 90.94 86 VAL A CA 1
ATOM 684 C C . VAL A 1 86 ? -3.519 -8.869 -5.148 1.00 90.94 86 VAL A C 1
ATOM 686 O O . VAL A 1 86 ? -4.455 -8.529 -4.428 1.00 90.94 86 VAL A O 1
ATOM 689 N N . ILE A 1 87 ? -3.209 -10.156 -5.341 1.00 90.31 87 ILE A N 1
ATOM 690 C CA . ILE A 1 87 ? -3.963 -11.251 -4.709 1.00 90.31 87 ILE A CA 1
ATOM 691 C C . ILE A 1 87 ? -3.771 -11.241 -3.187 1.00 90.31 87 ILE A C 1
ATOM 693 O O . ILE A 1 87 ? -4.755 -11.336 -2.456 1.00 90.31 87 ILE A O 1
ATOM 697 N N . ALA A 1 88 ? -2.537 -11.079 -2.700 1.00 89.81 88 ALA A N 1
ATOM 698 C CA . ALA A 1 88 ? -2.253 -10.990 -1.268 1.00 89.81 88 ALA A CA 1
ATOM 699 C C . ALA A 1 88 ? -2.984 -9.804 -0.623 1.00 89.81 88 ALA A C 1
ATOM 701 O O . ALA A 1 88 ? -3.582 -9.947 0.441 1.00 89.81 88 ALA A 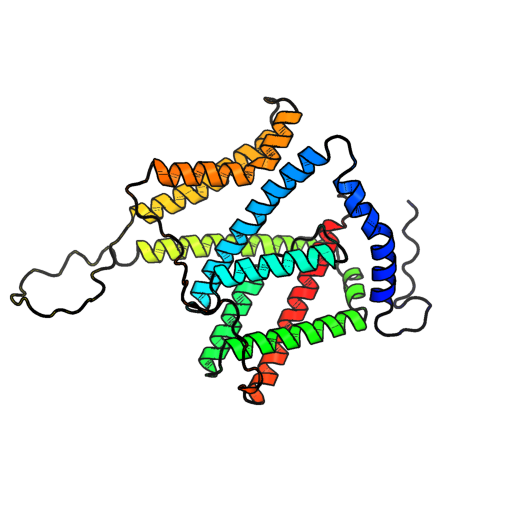O 1
ATOM 702 N N . GLN A 1 89 ? -3.005 -8.659 -1.306 1.00 92.06 89 GLN A N 1
ATOM 703 C CA . GLN A 1 89 ? -3.702 -7.454 -0.874 1.00 92.06 89 GLN A CA 1
ATOM 704 C C . GLN A 1 89 ? -5.225 -7.641 -0.828 1.00 92.06 89 GLN A C 1
ATOM 706 O O . GLN A 1 89 ? -5.872 -7.180 0.112 1.00 92.06 89 GLN A O 1
ATOM 711 N N . ALA A 1 90 ? -5.803 -8.330 -1.816 1.00 91.56 90 ALA A N 1
ATOM 712 C CA . ALA A 1 90 ? -7.230 -8.633 -1.849 1.00 91.56 90 ALA A CA 1
ATOM 713 C C . ALA A 1 90 ? -7.631 -9.583 -0.710 1.00 91.56 90 ALA A C 1
ATOM 715 O O . ALA A 1 90 ? -8.571 -9.297 0.029 1.00 91.56 90 ALA A O 1
ATOM 716 N N . ILE A 1 91 ? -6.887 -10.678 -0.526 1.00 92.56 91 ILE A N 1
ATOM 717 C CA . ILE A 1 91 ? -7.141 -11.652 0.542 1.00 92.56 91 ILE A CA 1
ATOM 718 C C . ILE A 1 91 ? -6.968 -10.986 1.913 1.00 92.56 91 ILE A C 1
ATOM 720 O O . ILE A 1 91 ? -7.872 -11.056 2.743 1.00 92.56 91 ILE A O 1
ATOM 724 N N . GLY A 1 92 ? -5.853 -10.284 2.134 1.00 91.19 92 GLY A N 1
ATOM 725 C CA . GLY A 1 92 ? -5.584 -9.571 3.383 1.00 91.19 92 GLY A CA 1
ATOM 726 C C . GLY A 1 92 ? -6.630 -8.498 3.690 1.00 91.19 92 GLY A C 1
ATOM 727 O O . GLY A 1 92 ? -7.086 -8.398 4.826 1.00 91.19 92 GLY A O 1
ATOM 728 N N . GLY A 1 93 ? -7.076 -7.752 2.675 1.00 91.00 93 GLY A N 1
ATOM 729 C CA . GLY A 1 93 ? -8.144 -6.761 2.804 1.00 91.00 93 GLY A CA 1
ATOM 730 C C . GLY A 1 93 ? -9.489 -7.376 3.195 1.00 91.00 93 GLY A C 1
ATOM 731 O O . GLY A 1 93 ? -10.143 -6.866 4.101 1.00 91.00 93 GLY A O 1
ATOM 732 N N . ILE A 1 94 ? -9.880 -8.502 2.585 1.00 92.19 94 ILE A N 1
ATOM 733 C CA . ILE A 1 94 ? -11.116 -9.221 2.943 1.00 92.19 94 ILE A CA 1
ATOM 734 C C . ILE A 1 94 ? -11.036 -9.725 4.387 1.00 92.19 94 ILE A C 1
ATOM 736 O O . ILE A 1 94 ? -11.935 -9.441 5.180 1.00 92.19 94 ILE A O 1
ATOM 740 N N . PHE A 1 95 ? -9.944 -10.400 4.761 1.00 92.56 95 PHE A N 1
ATOM 741 C CA . PHE A 1 95 ? -9.749 -10.879 6.133 1.00 92.56 95 PHE A CA 1
ATOM 742 C C . PHE A 1 95 ? -9.788 -9.733 7.151 1.00 92.56 95 PHE A C 1
ATOM 744 O O . PHE A 1 95 ? -10.481 -9.833 8.163 1.00 92.56 95 PHE A O 1
ATOM 751 N N . PHE A 1 96 ? -9.110 -8.620 6.877 1.00 90.81 96 PHE A N 1
ATOM 752 C CA . PHE A 1 96 ? -9.106 -7.470 7.777 1.00 90.81 96 PHE A CA 1
ATOM 753 C C . PHE A 1 96 ? -10.460 -6.759 7.843 1.00 90.81 96 PHE A C 1
ATOM 755 O O . PHE A 1 96 ? -10.865 -6.329 8.917 1.00 90.81 96 PHE A O 1
ATOM 762 N N . SER A 1 97 ? -11.201 -6.679 6.738 1.00 88.62 97 SER A N 1
ATOM 763 C CA . SER A 1 97 ? -12.541 -6.079 6.739 1.00 88.62 97 SER A CA 1
ATOM 764 C C . SER A 1 97 ? -13.541 -6.865 7.596 1.00 88.62 97 SER A C 1
ATOM 766 O O . SER A 1 97 ? -14.407 -6.267 8.229 1.00 88.62 97 SER A O 1
ATOM 768 N N . LEU A 1 98 ? -13.395 -8.195 7.662 1.00 88.44 98 LEU A N 1
ATOM 769 C CA . LEU A 1 98 ? -14.281 -9.067 8.433 1.00 88.44 98 LEU A CA 1
ATOM 770 C C . LEU A 1 98 ? -13.894 -9.140 9.913 1.00 88.44 98 LEU A C 1
ATOM 772 O O . LEU A 1 98 ? -14.774 -9.057 10.767 1.00 88.44 98 LEU A O 1
ATOM 776 N N . PHE A 1 99 ? -12.600 -9.288 10.215 1.00 87.56 99 PHE A N 1
ATOM 777 C CA . PHE A 1 99 ? -12.103 -9.546 11.575 1.00 87.56 99 PHE A CA 1
ATOM 778 C C . PHE A 1 99 ? -11.438 -8.334 12.246 1.00 87.56 99 PHE A C 1
ATOM 780 O O . PHE A 1 99 ? -11.065 -8.404 13.417 1.00 87.56 99 PHE A O 1
ATOM 787 N N . GLY A 1 100 ? -11.261 -7.226 11.529 1.00 84.62 100 GLY A N 1
ATOM 788 C CA . GLY A 1 100 ? -10.595 -6.032 12.035 1.00 84.62 100 GLY A CA 1
ATOM 789 C C . GLY A 1 100 ? -11.406 -5.301 13.104 1.00 84.62 100 GLY A C 1
ATOM 790 O O . GLY A 1 100 ? -12.625 -5.154 13.015 1.00 84.62 100 GLY A O 1
ATOM 791 N N . GLY A 1 101 ? -10.709 -4.763 14.109 1.00 80.50 101 GLY A N 1
ATOM 792 C CA . GLY A 1 101 ? -11.320 -3.914 15.138 1.00 80.50 101 GLY A CA 1
ATOM 793 C C . GLY A 1 101 ? -11.831 -2.569 14.603 1.00 80.50 101 GLY A C 1
ATOM 794 O O . GLY A 1 101 ? -12.688 -1.944 15.229 1.00 80.50 101 GLY A O 1
ATOM 795 N N . GLN A 1 102 ? -11.341 -2.135 13.435 1.00 83.50 102 GLN A N 1
ATOM 796 C CA . GLN A 1 102 ? -11.703 -0.874 12.790 1.00 83.50 102 GLN A CA 1
ATOM 797 C C . GLN A 1 102 ? -11.714 -1.019 11.252 1.00 83.50 102 GLN A C 1
ATOM 799 O O . GLN A 1 102 ? -10.671 -0.866 10.618 1.00 83.50 102 GLN A O 1
ATOM 804 N N . PRO A 1 103 ? -12.880 -1.275 10.628 1.00 82.69 103 PRO A N 1
ATOM 805 C CA . PRO A 1 103 ? -13.000 -1.585 9.199 1.00 82.69 103 PRO A CA 1
ATOM 806 C C . PRO A 1 103 ? -12.801 -0.367 8.290 1.00 82.69 103 PRO A C 1
ATOM 808 O O . PRO A 1 103 ? -12.690 -0.516 7.081 1.00 82.69 103 PRO A O 1
ATOM 811 N N . MET A 1 104 ? -12.749 0.844 8.857 1.00 85.81 104 MET A N 1
ATOM 812 C CA . MET A 1 104 ? -12.419 2.061 8.109 1.00 85.81 104 MET A CA 1
ATOM 813 C C . MET A 1 104 ? -10.932 2.113 7.717 1.00 85.81 104 MET A C 1
ATOM 815 O O . MET A 1 104 ? -10.568 2.847 6.802 1.00 85.81 104 MET A O 1
ATOM 819 N N . ILE A 1 105 ? -10.071 1.348 8.400 1.00 88.00 105 ILE A N 1
ATOM 820 C CA . ILE A 1 105 ? -8.658 1.234 8.036 1.00 88.00 105 ILE A CA 1
ATOM 821 C C . ILE A 1 105 ? -8.552 0.311 6.825 1.00 88.00 105 ILE A C 1
ATOM 823 O O . ILE A 1 105 ? -9.052 -0.812 6.834 1.00 88.00 105 ILE A O 1
ATOM 827 N N . ILE A 1 106 ? -7.874 0.785 5.785 1.00 88.31 106 ILE A N 1
ATOM 828 C CA . ILE A 1 106 ? -7.649 0.020 4.565 1.00 88.31 106 ILE A CA 1
ATOM 829 C C . ILE A 1 106 ? -6.195 -0.424 4.569 1.00 88.31 106 ILE A C 1
ATOM 831 O O . ILE A 1 106 ? -5.287 0.402 4.614 1.00 88.31 106 ILE A O 1
ATOM 835 N N . LEU A 1 107 ? -5.975 -1.735 4.518 1.00 88.31 107 LEU A N 1
ATOM 836 C CA . LEU A 1 107 ? -4.631 -2.278 4.380 1.00 88.31 107 LEU A CA 1
ATOM 837 C C . LEU A 1 107 ? -4.126 -1.983 2.973 1.00 88.31 107 LEU A C 1
ATOM 839 O O . LEU A 1 107 ? -4.800 -2.329 2.008 1.00 88.31 107 LEU A O 1
ATOM 843 N N . LEU A 1 108 ? -2.952 -1.377 2.848 1.00 88.75 108 LEU A N 1
ATOM 844 C CA . LEU A 1 108 ? -2.245 -1.211 1.582 1.00 88.75 108 LEU A CA 1
ATOM 845 C C . LEU A 1 108 ? -0.767 -1.536 1.789 1.00 88.75 108 LEU A C 1
ATOM 847 O O . LEU A 1 108 ? -0.206 -1.302 2.857 1.00 8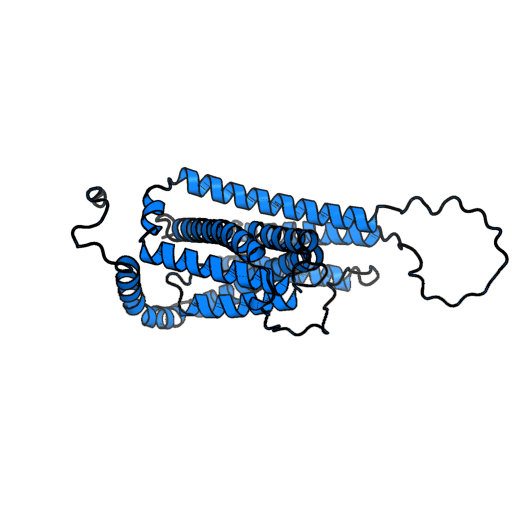8.75 108 LEU A O 1
ATOM 851 N N . THR A 1 109 ? -0.118 -2.038 0.742 1.00 86.69 109 THR A N 1
ATOM 852 C CA . THR A 1 109 ? 1.345 -2.137 0.714 1.00 86.69 109 THR A CA 1
ATOM 853 C C . THR A 1 109 ? 1.947 -0.732 0.748 1.00 86.69 109 THR A C 1
ATOM 855 O O . THR A 1 109 ? 1.602 0.109 -0.082 1.00 86.69 109 THR A O 1
ATOM 858 N N . THR A 1 110 ? 2.847 -0.480 1.699 1.00 87.31 110 THR A N 1
ATOM 859 C CA . THR A 1 110 ? 3.498 0.822 1.892 1.00 87.31 110 THR A CA 1
ATOM 860 C C . THR A 1 110 ? 4.921 0.843 1.327 1.00 87.31 110 THR A C 1
ATOM 862 O O . THR A 1 110 ? 5.557 -0.197 1.136 1.00 87.31 110 THR A O 1
ATOM 865 N N . VAL A 1 111 ? 5.451 2.047 1.080 1.00 84.38 111 VAL A N 1
ATOM 866 C CA . VAL A 1 111 ? 6.838 2.247 0.615 1.00 84.38 111 VAL A CA 1
ATOM 867 C C . VAL A 1 111 ? 7.865 1.570 1.535 1.00 84.38 111 VAL A C 1
ATOM 869 O O . VAL A 1 111 ? 8.714 0.838 1.018 1.00 84.38 111 VAL A O 1
ATOM 872 N N . PRO A 1 112 ? 7.817 1.746 2.875 1.00 85.00 112 PRO A N 1
ATOM 873 C CA . PRO A 1 112 ? 8.801 1.122 3.754 1.00 85.00 112 PRO A CA 1
ATOM 874 C C . PRO A 1 112 ? 8.785 -0.403 3.649 1.00 85.00 112 PRO A C 1
ATOM 876 O O . PRO A 1 112 ? 9.848 -1.016 3.650 1.00 85.00 112 PRO A O 1
ATOM 879 N N . LEU A 1 113 ? 7.606 -1.013 3.471 1.00 89.25 113 LEU A N 1
ATOM 880 C CA . LEU A 1 113 ? 7.477 -2.455 3.276 1.00 89.25 113 LEU A CA 1
ATOM 881 C C . LEU A 1 113 ? 8.140 -2.923 1.968 1.00 89.25 113 LEU A C 1
ATOM 883 O O . LEU A 1 113 ? 8.838 -3.934 1.970 1.00 89.25 113 LEU A O 1
ATOM 887 N N . ALA A 1 114 ? 7.988 -2.180 0.868 1.00 87.69 114 ALA A N 1
ATOM 888 C CA . ALA A 1 114 ? 8.654 -2.492 -0.403 1.00 87.69 114 ALA A CA 1
ATOM 889 C C . ALA A 1 114 ? 10.190 -2.418 -0.290 1.00 87.69 114 ALA A C 1
ATOM 891 O O . ALA A 1 114 ? 10.913 -3.287 -0.785 1.00 87.69 114 ALA A O 1
ATOM 892 N N . ILE A 1 115 ? 10.707 -1.410 0.420 1.00 88.25 115 ILE A N 1
ATOM 893 C CA . ILE A 1 115 ? 12.143 -1.295 0.719 1.00 88.25 115 ILE A CA 1
ATOM 894 C C . ILE A 1 115 ? 12.596 -2.462 1.602 1.00 88.25 115 ILE A C 1
ATOM 896 O O . ILE A 1 115 ? 13.659 -3.037 1.370 1.00 88.25 115 ILE A O 1
ATOM 900 N N . TYR A 1 116 ? 11.777 -2.855 2.576 1.00 91.00 116 TYR A N 1
ATOM 901 C CA . TYR A 1 116 ? 12.063 -3.976 3.460 1.00 91.00 116 TYR A CA 1
ATOM 902 C C . TYR A 1 116 ? 12.210 -5.295 2.690 1.00 91.00 116 TYR A C 1
ATOM 904 O O . TYR A 1 116 ? 13.183 -6.022 2.873 1.00 91.00 116 TYR A O 1
ATOM 912 N N . ILE A 1 117 ? 11.295 -5.563 1.754 1.00 91.94 117 ILE A N 1
ATOM 913 C CA . ILE A 1 117 ? 11.352 -6.719 0.848 1.00 91.94 117 ILE A CA 1
ATOM 914 C C . ILE A 1 117 ? 12.666 -6.739 0.056 1.00 91.94 117 ILE A C 1
ATOM 916 O O . ILE A 1 117 ? 13.310 -7.783 -0.049 1.00 91.94 117 ILE A O 1
ATOM 920 N N . LYS A 1 118 ? 13.098 -5.586 -0.468 1.00 90.62 118 LYS A N 1
ATOM 921 C CA . LYS A 1 118 ? 14.378 -5.455 -1.180 1.00 90.62 118 LYS A CA 1
ATOM 922 C C . LYS A 1 118 ? 15.575 -5.788 -0.287 1.00 90.62 118 LYS A C 1
ATOM 924 O O . LYS A 1 118 ? 16.524 -6.412 -0.753 1.00 90.62 118 LYS A O 1
ATOM 929 N N . VAL A 1 119 ? 15.551 -5.356 0.973 1.00 92.69 119 VAL A N 1
ATOM 930 C CA . VAL A 1 119 ? 16.618 -5.647 1.943 1.00 92.69 119 VAL A CA 1
ATOM 931 C C . VAL A 1 119 ? 16.672 -7.141 2.252 1.00 92.69 119 VAL A C 1
ATOM 933 O O . VAL A 1 119 ? 17.754 -7.716 2.182 1.00 92.69 119 VAL A O 1
ATOM 936 N N . ILE A 1 120 ? 15.522 -7.785 2.492 1.00 92.75 120 ILE A N 1
ATOM 937 C CA . ILE A 1 120 ? 15.439 -9.248 2.641 1.00 92.75 120 ILE A CA 1
ATOM 938 C C . ILE A 1 120 ? 16.041 -9.922 1.404 1.00 92.75 120 ILE A C 1
ATOM 940 O O . ILE A 1 120 ? 16.907 -10.776 1.535 1.00 92.75 120 ILE A O 1
ATOM 944 N N . TYR A 1 121 ? 15.649 -9.510 0.198 1.00 92.50 121 TYR A N 1
ATOM 945 C CA . TYR A 1 121 ? 16.176 -10.100 -1.033 1.00 92.50 121 TYR A CA 1
ATOM 946 C C . TYR A 1 121 ? 17.706 -9.996 -1.136 1.00 92.50 121 TYR A C 1
ATOM 948 O O . TYR A 1 121 ? 18.370 -10.998 -1.392 1.00 92.50 121 TYR A O 1
ATOM 956 N N . LYS A 1 122 ? 18.276 -8.815 -0.864 1.00 93.25 122 LYS A N 1
ATOM 957 C CA . LYS A 1 122 ? 19.732 -8.604 -0.888 1.00 93.25 122 LYS A CA 1
ATOM 958 C C . LYS A 1 122 ? 20.479 -9.454 0.132 1.00 93.25 122 LYS A C 1
ATOM 960 O O . LYS A 1 122 ? 21.468 -10.081 -0.221 1.00 93.25 122 LYS A O 1
ATOM 965 N N . ILE A 1 123 ? 19.989 -9.507 1.371 1.00 92.25 123 ILE A N 1
ATOM 966 C CA . ILE A 1 123 ? 20.591 -10.337 2.423 1.00 92.25 123 ILE A CA 1
ATOM 967 C C . ILE A 1 123 ? 20.545 -11.817 2.019 1.00 92.25 123 ILE A C 1
ATOM 969 O O . ILE A 1 123 ? 21.492 -12.555 2.273 1.00 92.25 123 ILE A O 1
ATOM 973 N N . SER A 1 124 ? 19.472 -12.247 1.348 1.00 90.56 124 SER A N 1
ATOM 974 C CA . SER A 1 124 ? 19.337 -13.622 0.859 1.00 90.56 124 SER A CA 1
ATOM 975 C C . SER A 1 124 ? 20.382 -13.945 -0.204 1.00 90.56 124 SER A C 1
ATOM 977 O O . SER A 1 124 ? 20.988 -15.010 -0.155 1.00 90.56 124 SER A O 1
ATOM 979 N N . GLU A 1 125 ? 20.605 -13.022 -1.146 1.00 91.62 125 GLU A N 1
ATOM 980 C CA . GLU A 1 125 ? 21.591 -13.165 -2.224 1.00 91.62 125 GLU A CA 1
ATOM 981 C C . GLU A 1 125 ? 23.026 -13.163 -1.669 1.00 91.62 125 GLU A C 1
ATOM 983 O O . GLU A 1 125 ? 23.835 -13.995 -2.069 1.00 91.62 125 GLU A O 1
ATOM 988 N N . GLU A 1 126 ? 23.327 -12.295 -0.699 1.00 92.38 126 GLU A N 1
ATOM 989 C CA . GLU A 1 126 ? 24.647 -12.209 -0.055 1.00 92.38 126 GLU A CA 1
ATOM 990 C C . GLU A 1 126 ? 24.980 -13.443 0.798 1.00 92.38 126 GLU A C 1
ATOM 992 O O . GLU A 1 126 ? 26.132 -13.873 0.836 1.00 92.38 126 GLU A O 1
ATOM 997 N N . LEU A 1 127 ? 23.983 -14.030 1.468 1.00 88.31 127 LEU A N 1
ATOM 998 C CA . LEU A 1 127 ? 24.155 -15.228 2.297 1.00 88.31 127 LEU A CA 1
ATOM 999 C C . LEU A 1 127 ? 23.965 -16.543 1.521 1.00 88.31 127 LEU A C 1
ATOM 1001 O O . LEU A 1 127 ? 24.232 -17.613 2.066 1.00 88.31 127 LEU A O 1
ATOM 1005 N N . GLY A 1 128 ? 23.505 -16.483 0.268 1.00 87.44 128 GLY A N 1
ATOM 1006 C CA . GLY A 1 128 ? 23.206 -17.662 -0.550 1.00 87.44 128 GLY A CA 1
ATOM 1007 C C . GLY A 1 128 ? 22.000 -18.474 -0.059 1.00 87.44 128 GLY A C 1
ATOM 1008 O O . GLY A 1 128 ? 21.940 -19.680 -0.291 1.00 87.44 128 GLY A O 1
ATOM 1009 N N . TYR A 1 129 ? 21.056 -17.845 0.645 1.00 86.12 129 TYR A N 1
ATOM 1010 C CA . TYR A 1 129 ? 19.844 -18.498 1.149 1.00 86.12 129 TYR A CA 1
ATOM 1011 C C . TYR A 1 129 ? 18.690 -18.394 0.154 1.00 86.12 129 TYR A C 1
ATOM 1013 O O . TYR A 1 129 ? 18.612 -17.439 -0.625 1.00 86.12 129 TYR A O 1
ATOM 1021 N N . ASP A 1 130 ? 17.755 -19.348 0.214 1.00 88.50 130 ASP A N 1
ATOM 1022 C CA . ASP A 1 130 ? 16.515 -19.244 -0.554 1.00 88.50 130 ASP A CA 1
ATOM 1023 C C . ASP A 1 130 ? 15.672 -18.061 -0.058 1.00 88.50 130 ASP A C 1
ATOM 1025 O O . ASP A 1 130 ? 15.279 -17.975 1.112 1.00 88.50 130 ASP A O 1
ATOM 1029 N N . PHE A 1 131 ? 15.370 -17.153 -0.985 1.00 88.62 131 PHE A N 1
ATOM 1030 C CA . PHE A 1 131 ? 14.617 -15.936 -0.721 1.00 88.62 131 PHE A CA 1
ATOM 1031 C C . PHE A 1 131 ? 13.222 -16.234 -0.175 1.00 88.62 131 PHE A C 1
ATOM 1033 O O . PHE A 1 131 ? 12.782 -15.570 0.764 1.00 88.62 131 PHE A O 1
ATOM 1040 N N . PHE A 1 132 ? 12.520 -17.223 -0.734 1.00 88.94 132 PHE A N 1
ATOM 1041 C CA . PHE A 1 132 ? 11.151 -17.521 -0.313 1.00 88.94 132 PHE A CA 1
ATOM 1042 C C . PHE A 1 132 ? 11.113 -18.098 1.101 1.00 88.94 132 PHE A C 1
ATOM 1044 O O . PHE A 1 132 ? 10.270 -17.688 1.903 1.00 88.94 132 PHE A O 1
ATOM 1051 N N . ALA A 1 133 ? 12.046 -18.993 1.428 1.00 90.00 133 ALA A N 1
ATOM 1052 C CA . ALA A 1 133 ? 12.177 -19.551 2.766 1.00 90.00 133 ALA A CA 1
ATOM 1053 C C . ALA A 1 133 ? 12.529 -18.468 3.803 1.00 90.00 133 ALA A C 1
ATOM 1055 O O . ALA A 1 133 ? 11.896 -18.392 4.860 1.00 90.00 133 ALA A O 1
ATOM 1056 N N . MET A 1 134 ? 13.464 -17.565 3.479 1.00 90.00 134 MET A N 1
ATOM 1057 C CA . MET A 1 134 ? 13.824 -16.454 4.365 1.00 90.00 134 MET A CA 1
ATOM 1058 C C . MET A 1 134 ? 12.664 -15.468 4.553 1.00 90.00 134 MET A C 1
ATOM 1060 O O . MET A 1 134 ? 12.364 -15.063 5.676 1.00 90.00 134 MET A O 1
ATOM 1064 N N . TYR A 1 135 ? 11.963 -15.124 3.472 1.00 91.44 135 TYR A N 1
ATOM 1065 C CA . TYR A 1 135 ? 10.802 -14.236 3.505 1.00 91.44 135 TYR A CA 1
ATOM 1066 C C . TYR A 1 135 ? 9.665 -14.800 4.374 1.00 91.44 135 TYR A C 1
ATOM 1068 O O . TYR A 1 135 ? 9.098 -14.077 5.196 1.00 91.44 135 TYR A O 1
ATOM 1076 N N . ALA A 1 136 ? 9.374 -16.100 4.255 1.00 91.25 136 ALA A N 1
ATOM 1077 C CA . ALA A 1 136 ? 8.385 -16.780 5.090 1.00 91.25 136 ALA A CA 1
ATOM 1078 C C . ALA A 1 136 ? 8.795 -16.799 6.573 1.00 91.25 136 ALA A C 1
ATOM 1080 O O . ALA A 1 136 ? 7.978 -16.501 7.444 1.00 91.25 136 ALA A O 1
ATOM 1081 N N . CYS A 1 137 ? 10.066 -17.085 6.864 1.00 92.50 137 CYS A N 1
ATOM 1082 C CA . CYS A 1 137 ? 10.599 -17.121 8.226 1.00 92.50 137 CYS A CA 1
ATOM 1083 C C . CYS A 1 137 ? 10.521 -15.746 8.917 1.00 92.50 137 CYS A C 1
ATOM 1085 O O . CYS A 1 137 ? 10.034 -15.639 10.044 1.00 92.50 137 CYS A O 1
ATOM 1087 N N . VAL A 1 138 ? 10.900 -14.670 8.214 1.00 93.81 138 VAL A N 1
ATOM 1088 C CA . VAL A 1 138 ? 10.742 -13.282 8.693 1.00 93.81 138 VAL A CA 1
ATOM 1089 C C . VAL A 1 138 ? 9.272 -12.956 8.977 1.00 93.81 138 VAL A C 1
ATOM 1091 O O . VAL A 1 138 ? 8.964 -12.356 10.008 1.00 93.81 138 VAL A O 1
ATOM 1094 N N . GLY A 1 139 ? 8.356 -13.379 8.099 1.00 93.31 139 GLY A N 1
ATOM 1095 C CA . GLY A 1 139 ? 6.914 -13.206 8.290 1.00 93.31 139 GLY A CA 1
ATOM 1096 C C . GLY A 1 139 ? 6.381 -13.908 9.545 1.00 93.31 139 GLY A C 1
ATOM 1097 O O . GLY A 1 139 ? 5.624 -13.307 10.308 1.00 93.31 139 GLY A O 1
ATOM 1098 N N . LEU A 1 140 ? 6.824 -15.141 9.809 1.00 93.00 140 LEU A N 1
ATOM 1099 C CA . LEU A 1 140 ? 6.432 -15.900 11.002 1.00 93.00 140 LEU A CA 1
ATOM 1100 C C . LEU A 1 140 ? 6.952 -15.266 12.297 1.00 93.00 140 LEU A C 1
ATOM 1102 O O . LEU A 1 140 ? 6.192 -15.122 13.256 1.00 93.00 140 LEU A O 1
ATOM 1106 N N . PHE A 1 141 ? 8.215 -14.827 12.330 1.00 94.88 141 PHE A N 1
ATOM 1107 C CA . PHE A 1 141 ? 8.745 -14.100 13.487 1.00 94.88 141 PHE A CA 1
ATOM 1108 C C . PHE A 1 141 ? 8.031 -12.763 13.698 1.00 94.88 141 PHE A C 1
ATOM 1110 O O . PHE A 1 141 ? 7.721 -12.408 14.835 1.00 94.88 141 PHE A O 1
ATOM 1117 N N . CYS A 1 142 ? 7.703 -12.047 12.619 1.00 94.88 142 CYS A N 1
ATOM 1118 C CA . CYS A 1 142 ? 6.903 -10.828 12.693 1.00 94.88 142 CYS A CA 1
ATOM 1119 C C . CYS A 1 142 ? 5.534 -11.096 13.345 1.00 94.88 142 CYS A C 1
ATOM 1121 O O . CYS A 1 142 ? 5.163 -10.413 14.301 1.00 94.88 142 CYS A O 1
ATOM 1123 N N . GLN A 1 143 ? 4.821 -12.143 12.913 1.00 94.56 143 GLN A N 1
ATOM 1124 C CA . GLN A 1 143 ? 3.550 -12.552 13.520 1.00 94.56 143 GLN A CA 1
ATOM 1125 C C . GLN A 1 143 ? 3.709 -12.918 15.003 1.00 94.56 143 GLN A C 1
ATOM 1127 O O . GLN A 1 143 ? 2.901 -12.488 15.828 1.00 94.56 143 GLN A O 1
ATOM 1132 N N . MET A 1 144 ? 4.758 -13.663 15.359 1.00 95.00 144 MET A N 1
ATOM 1133 C CA . MET A 1 144 ? 5.064 -14.012 16.749 1.00 95.00 144 MET A CA 1
ATOM 1134 C C . MET A 1 144 ? 5.231 -12.758 17.623 1.00 95.00 144 MET A C 1
ATOM 1136 O O . MET A 1 144 ? 4.627 -12.670 18.693 1.00 95.00 144 MET A O 1
ATOM 1140 N N . PHE A 1 145 ? 6.000 -11.763 17.168 1.00 94.69 145 PHE A N 1
ATOM 1141 C CA . PHE A 1 145 ? 6.179 -10.511 17.909 1.00 94.69 145 PHE A CA 1
ATOM 1142 C C . PHE A 1 145 ? 4.891 -9.689 18.002 1.00 94.69 145 PHE A C 1
ATOM 1144 O O . PHE A 1 145 ? 4.607 -9.141 19.064 1.00 94.69 145 PHE A O 1
ATOM 1151 N N . LEU A 1 146 ? 4.072 -9.638 16.948 1.00 92.50 146 LEU A N 1
ATOM 1152 C CA . LEU A 1 146 ? 2.779 -8.945 16.994 1.00 92.50 146 LEU A CA 1
ATOM 1153 C C . LEU A 1 146 ? 1.812 -9.584 18.005 1.00 92.50 146 LEU A C 1
ATOM 1155 O O . LEU A 1 146 ? 1.136 -8.867 18.746 1.00 92.50 146 LEU A O 1
ATOM 1159 N N . VAL A 1 147 ? 1.784 -10.918 18.098 1.00 91.50 147 VAL A N 1
ATOM 1160 C CA . VAL A 1 147 ? 1.013 -11.628 19.135 1.00 91.50 147 VAL A CA 1
ATOM 1161 C C . VAL A 1 147 ? 1.545 -11.287 20.529 1.00 91.50 147 VAL A C 1
ATOM 1163 O O . VAL A 1 147 ? 0.755 -11.018 21.435 1.00 91.50 147 VAL A O 1
ATOM 1166 N N . LEU A 1 148 ? 2.868 -11.215 20.702 1.00 91.06 148 LEU A N 1
ATOM 1167 C CA . LEU A 1 148 ? 3.485 -10.816 21.969 1.00 91.06 148 LEU A CA 1
ATOM 1168 C C . LEU A 1 148 ? 3.135 -9.367 22.360 1.00 91.06 148 LEU A C 1
ATOM 1170 O O . LEU A 1 148 ? 2.843 -9.096 23.526 1.00 91.06 148 LEU A O 1
ATOM 1174 N N . TYR A 1 149 ? 3.106 -8.437 21.404 1.00 89.06 149 TYR A N 1
ATOM 1175 C CA . TYR A 1 149 ? 2.698 -7.047 21.646 1.00 89.06 149 TYR A CA 1
ATOM 1176 C C . TYR A 1 149 ? 1.222 -6.942 22.043 1.00 89.06 149 TYR A C 1
ATOM 1178 O O . TYR A 1 149 ? 0.870 -6.156 22.924 1.00 89.06 149 TYR A O 1
ATOM 1186 N N . SER A 1 150 ? 0.363 -7.765 21.434 1.00 86.12 150 SER A N 1
ATOM 1187 C CA . SER A 1 150 ? -1.053 -7.857 21.800 1.00 86.12 150 SER A CA 1
ATOM 1188 C C . SER A 1 150 ? -1.239 -8.430 23.210 1.00 86.12 150 SER A C 1
ATOM 1190 O O . SER A 1 150 ? -1.996 -7.875 24.007 1.00 86.12 150 SER A O 1
ATOM 1192 N N . ALA A 1 151 ? -0.495 -9.485 23.559 1.00 86.44 151 ALA A N 1
ATOM 1193 C CA . ALA A 1 151 ? -0.557 -10.113 24.877 1.00 86.44 151 ALA A CA 1
ATOM 1194 C C . ALA A 1 151 ? -0.066 -9.189 26.004 1.00 86.44 151 ALA A C 1
ATOM 1196 O O . ALA A 1 151 ? -0.617 -9.226 27.104 1.00 86.44 151 ALA A O 1
ATOM 1197 N N . THR A 1 152 ? 0.944 -8.354 25.731 1.00 84.50 152 THR A N 1
ATOM 1198 C CA . THR A 1 152 ? 1.572 -7.453 26.715 1.00 84.50 152 THR A CA 1
ATOM 1199 C C . THR A 1 152 ? 0.885 -6.089 26.863 1.00 84.50 152 THR A C 1
ATOM 1201 O O . THR A 1 152 ? 1.373 -5.245 27.608 1.00 84.50 152 THR A O 1
ATOM 1204 N N . GLU A 1 153 ? -0.255 -5.861 26.198 1.00 81.62 153 GLU A N 1
ATOM 1205 C CA . GLU A 1 153 ? -0.960 -4.565 26.166 1.00 81.62 153 GLU A CA 1
ATOM 1206 C C . GLU A 1 153 ? -0.058 -3.396 25.700 1.00 81.62 153 GLU A C 1
ATOM 1208 O O . GLU A 1 153 ? -0.232 -2.245 26.117 1.00 81.62 153 GLU A O 1
ATOM 1213 N N . LEU A 1 154 ? 0.880 -3.657 24.773 1.00 79.44 154 LEU A N 1
ATOM 1214 C CA . LEU A 1 154 ? 1.839 -2.654 24.283 1.00 79.44 154 LEU A CA 1
ATOM 1215 C C . LEU A 1 154 ? 1.151 -1.450 23.612 1.00 79.44 154 LEU A C 1
ATOM 1217 O O . LEU A 1 154 ? 1.716 -0.363 23.539 1.00 79.44 154 LEU A O 1
ATOM 1221 N N . CYS A 1 155 ? -0.111 -1.604 23.202 1.00 71.69 155 CYS A N 1
ATOM 1222 C CA . CYS A 1 155 ? -0.959 -0.532 22.675 1.00 71.69 155 CYS A CA 1
ATOM 1223 C C . CYS A 1 155 ? -1.126 0.651 23.650 1.00 71.69 155 CYS A C 1
ATOM 1225 O O . CYS A 1 155 ? -1.394 1.769 23.213 1.00 71.69 155 CYS A O 1
ATOM 1227 N N . SER A 1 156 ? -0.912 0.465 24.962 1.00 69.88 156 SER A N 1
ATOM 1228 C CA . SER A 1 156 ? -0.896 1.595 25.902 1.00 69.88 156 SER A CA 1
ATOM 1229 C C . SER A 1 156 ? 0.241 2.589 25.623 1.00 69.88 156 SER A C 1
ATOM 1231 O O . SER A 1 156 ? 0.140 3.738 26.053 1.00 69.88 156 SER A O 1
ATOM 1233 N N . LEU A 1 157 ? 1.282 2.193 24.880 1.00 72.94 157 LEU A N 1
ATOM 1234 C CA . LEU A 1 157 ? 2.354 3.081 24.426 1.00 72.94 157 LEU A CA 1
ATOM 1235 C C . LEU A 1 157 ? 1.827 4.195 23.507 1.00 72.94 157 LEU A C 1
ATOM 1237 O O . LEU A 1 157 ? 2.383 5.287 23.494 1.00 72.94 157 LEU A O 1
ATOM 1241 N N . MET A 1 158 ? 0.703 3.979 22.814 1.00 69.19 158 MET A N 1
ATOM 1242 C CA . MET A 1 158 ? 0.065 5.017 21.997 1.00 69.19 158 MET A CA 1
ATOM 1243 C C . MET A 1 158 ? -0.421 6.204 22.841 1.00 69.19 158 MET A C 1
ATOM 1245 O O . MET A 1 158 ? -0.438 7.325 22.354 1.00 69.19 158 MET A O 1
ATOM 1249 N N . LYS A 1 159 ? -0.737 6.009 24.133 1.00 69.75 159 LYS A N 1
ATOM 1250 C CA . LYS A 1 159 ? -1.085 7.127 25.034 1.00 69.75 159 LYS A CA 1
ATOM 1251 C C . LYS A 1 159 ? 0.095 8.069 25.290 1.00 69.75 159 LYS A C 1
ATOM 1253 O O . LYS A 1 159 ? -0.122 9.202 25.706 1.00 69.75 159 LYS A O 1
ATOM 1258 N N . LEU A 1 160 ? 1.324 7.589 25.084 1.00 71.25 160 LEU A N 1
ATOM 1259 C CA . LEU A 1 160 ? 2.542 8.391 25.176 1.00 71.25 160 LEU A CA 1
ATOM 1260 C C . LEU A 1 160 ? 2.830 9.136 23.864 1.00 71.25 160 LEU A C 1
ATOM 1262 O O . LEU A 1 160 ? 3.521 10.152 23.885 1.00 71.25 160 LEU A O 1
ATOM 1266 N N . ALA A 1 161 ? 2.308 8.651 22.732 1.00 71.62 161 ALA A N 1
ATOM 1267 C CA . ALA A 1 161 ? 2.472 9.318 21.450 1.00 71.62 161 ALA A CA 1
ATOM 1268 C C . ALA A 1 161 ? 1.724 10.657 21.473 1.00 71.62 161 ALA A C 1
ATOM 1270 O O . ALA A 1 161 ? 0.513 10.729 21.678 1.00 71.62 161 ALA A O 1
ATOM 1271 N N . THR A 1 162 ? 2.469 11.745 21.303 1.00 81.50 162 THR A N 1
ATOM 1272 C CA . THR A 1 162 ? 1.897 13.085 21.221 1.00 81.50 162 THR A CA 1
ATOM 1273 C C . THR A 1 162 ? 1.340 13.328 19.822 1.00 81.50 162 THR A C 1
ATOM 1275 O O . THR A 1 162 ? 1.870 12.827 18.832 1.00 81.50 162 THR A O 1
ATOM 1278 N N . ARG A 1 163 ? 0.335 14.202 19.713 1.00 80.00 163 ARG A N 1
ATOM 1279 C CA . ARG A 1 163 ? -0.193 14.676 18.421 1.00 80.00 163 ARG A CA 1
ATOM 1280 C C . ARG A 1 163 ? 0.907 15.173 17.468 1.00 80.00 163 ARG A C 1
ATOM 1282 O O . ARG A 1 163 ? 0.829 14.960 16.265 1.00 80.00 163 ARG A O 1
ATOM 1289 N N . SER A 1 164 ? 1.953 15.806 18.003 1.00 84.25 164 SER A N 1
ATOM 1290 C CA . SER A 1 164 ? 3.104 16.238 17.204 1.00 84.25 164 SER A CA 1
ATOM 1291 C C . SER A 1 164 ? 3.858 15.070 16.559 1.00 84.25 164 SER A C 1
ATOM 1293 O O . SER A 1 164 ? 4.330 15.207 15.436 1.00 84.25 164 SER A O 1
ATOM 1295 N N . ALA A 1 165 ? 3.959 13.919 17.229 1.00 81.38 165 ALA A N 1
ATOM 1296 C CA . ALA A 1 165 ? 4.602 12.733 16.671 1.00 81.38 165 ALA A CA 1
ATOM 1297 C C . ALA A 1 165 ? 3.770 12.128 15.528 1.00 81.38 165 ALA A C 1
ATOM 1299 O O . ALA A 1 165 ? 4.333 11.741 14.504 1.00 81.38 165 ALA A O 1
ATOM 1300 N N . GLU A 1 166 ? 2.440 12.115 15.665 1.00 80.12 166 GLU A N 1
ATOM 1301 C CA . GLU A 1 166 ? 1.517 11.679 14.605 1.00 80.12 166 GLU A CA 1
ATOM 1302 C C . GLU A 1 166 ? 1.631 12.568 13.355 1.00 80.12 166 GLU A C 1
ATOM 1304 O O . GLU A 1 166 ? 1.749 12.064 12.236 1.00 80.12 166 GLU A O 1
ATOM 1309 N N . GLU A 1 167 ? 1.661 13.893 13.535 1.00 84.31 167 GLU A N 1
ATOM 1310 C CA . GLU A 1 167 ? 1.813 14.857 12.436 1.00 84.31 167 GLU A CA 1
ATOM 1311 C C . GLU A 1 167 ? 3.182 14.718 11.738 1.00 84.31 167 GLU A C 1
ATOM 1313 O O . GLU A 1 167 ? 3.248 14.702 10.506 1.00 84.31 167 GLU A O 1
ATOM 1318 N N . MET A 1 168 ? 4.268 14.529 12.499 1.00 87.12 168 MET A N 1
ATOM 1319 C CA . MET A 1 168 ? 5.609 14.284 11.947 1.00 87.12 168 MET A CA 1
ATOM 1320 C C . MET A 1 168 ? 5.688 12.980 11.147 1.00 87.12 168 MET A C 1
ATOM 1322 O O . MET A 1 168 ? 6.334 12.942 10.099 1.00 87.12 168 MET A O 1
ATOM 1326 N N . PHE A 1 169 ? 5.024 11.916 11.604 1.00 81.25 169 PHE A N 1
ATOM 1327 C CA . PHE A 1 169 ? 4.997 10.644 10.883 1.00 81.25 169 PHE A CA 1
ATOM 1328 C C . PHE A 1 169 ? 4.192 10.739 9.585 1.00 81.25 169 PHE A C 1
ATOM 1330 O O . PHE A 1 169 ? 4.650 10.278 8.541 1.00 81.25 169 PHE A O 1
ATOM 1337 N N . SER A 1 170 ? 3.033 11.400 9.615 1.00 81.94 170 SER A N 1
ATOM 1338 C CA . SER A 1 170 ? 2.242 11.662 8.407 1.00 81.94 170 SER A CA 1
ATOM 1339 C C . SER A 1 170 ? 3.050 12.448 7.363 1.00 81.94 170 SER A C 1
ATOM 1341 O O . SER A 1 170 ? 3.081 12.082 6.184 1.00 81.94 170 SER A O 1
ATOM 1343 N N . LEU A 1 171 ? 3.800 13.468 7.801 1.00 87.06 171 LEU A N 1
ATOM 1344 C CA . LEU A 1 171 ? 4.713 14.216 6.935 1.00 87.06 171 LEU A CA 1
ATOM 1345 C C . LEU A 1 171 ? 5.846 13.336 6.382 1.00 87.06 171 LEU A C 1
ATOM 1347 O O . LEU A 1 171 ? 6.166 13.430 5.196 1.00 87.06 171 LEU A O 1
ATOM 1351 N N . PHE A 1 172 ? 6.434 12.464 7.206 1.00 85.62 172 PHE A N 1
ATOM 1352 C CA . PHE A 1 172 ? 7.466 11.519 6.772 1.00 85.62 172 PHE A CA 1
ATOM 1353 C C . PHE A 1 172 ? 6.959 10.595 5.657 1.00 85.62 172 PHE A C 1
ATOM 1355 O O . PHE A 1 172 ? 7.617 10.464 4.624 1.00 85.62 172 PHE A O 1
ATOM 1362 N N . ILE A 1 173 ? 5.768 10.015 5.825 1.00 83.25 173 ILE A N 1
ATOM 1363 C CA . ILE A 1 173 ? 5.143 9.165 4.808 1.00 83.25 173 ILE A CA 1
ATOM 1364 C C . ILE A 1 173 ? 4.879 9.963 3.523 1.00 83.25 173 ILE A C 1
ATOM 1366 O O . ILE A 1 173 ? 5.213 9.492 2.434 1.00 83.25 173 ILE A O 1
ATOM 1370 N N . ALA A 1 174 ? 4.367 11.193 3.625 1.00 86.56 174 ALA A N 1
ATOM 1371 C CA . ALA A 1 174 ? 4.134 12.056 2.465 1.00 86.56 174 ALA A CA 1
ATOM 1372 C C . ALA A 1 174 ? 5.425 12.368 1.680 1.00 86.56 174 ALA A C 1
ATOM 1374 O O . ALA A 1 174 ? 5.435 12.290 0.448 1.00 86.56 174 ALA A O 1
ATOM 1375 N N . ILE A 1 175 ? 6.526 12.675 2.376 1.00 89.38 175 ILE A N 1
ATOM 1376 C CA . ILE A 1 175 ? 7.841 12.898 1.755 1.00 89.38 175 ILE A CA 1
ATOM 1377 C C . ILE A 1 175 ? 8.349 11.609 1.097 1.00 89.38 175 ILE A C 1
ATOM 1379 O O . ILE A 1 175 ? 8.807 11.653 -0.045 1.00 89.38 175 ILE A O 1
ATOM 1383 N N . ALA A 1 176 ? 8.234 10.462 1.773 1.00 85.19 176 ALA A N 1
ATOM 1384 C CA . ALA A 1 176 ? 8.666 9.173 1.237 1.00 85.19 176 ALA A CA 1
ATOM 1385 C C . ALA A 1 176 ? 7.938 8.821 -0.072 1.00 85.19 176 ALA A C 1
ATOM 1387 O O . ALA A 1 176 ? 8.586 8.463 -1.055 1.00 85.19 176 ALA A O 1
ATOM 1388 N N . PHE A 1 177 ? 6.613 9.002 -0.126 1.00 82.62 177 PHE A N 1
ATOM 1389 C CA . PHE A 1 177 ? 5.840 8.819 -1.359 1.00 82.62 177 PHE A CA 1
ATOM 1390 C C . PHE A 1 177 ? 6.318 9.742 -2.487 1.00 82.62 177 PHE A C 1
ATOM 1392 O O . PHE A 1 177 ? 6.463 9.296 -3.623 1.00 82.62 177 PHE A O 1
ATOM 1399 N N . ASN A 1 178 ? 6.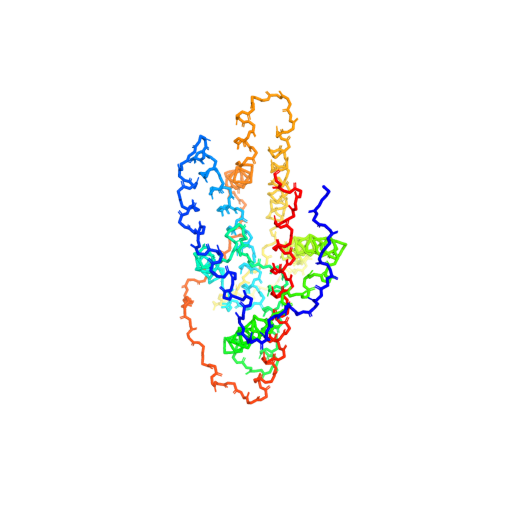599 11.014 -2.190 1.00 87.31 178 ASN A N 1
ATOM 1400 C CA . ASN A 1 178 ? 7.071 11.960 -3.201 1.00 87.31 178 ASN A CA 1
ATOM 1401 C C . ASN A 1 178 ? 8.449 11.564 -3.764 1.00 87.31 178 ASN A C 1
ATOM 1403 O O . ASN A 1 178 ? 8.649 11.566 -4.979 1.00 87.31 178 ASN A O 1
ATOM 1407 N N . VAL A 1 179 ? 9.375 11.149 -2.892 1.00 87.69 179 VAL A N 1
ATOM 1408 C CA . VAL A 1 179 ? 10.714 10.688 -3.289 1.00 87.69 179 VAL A CA 1
ATOM 1409 C C . VAL A 1 179 ? 10.640 9.443 -4.171 1.00 87.69 179 VAL A C 1
ATOM 1411 O O . VAL A 1 179 ? 11.352 9.375 -5.174 1.00 87.69 179 VAL A O 1
ATOM 1414 N N . GLU A 1 180 ? 9.775 8.475 -3.856 1.00 81.25 180 GLU A N 1
ATOM 1415 C CA . GLU A 1 180 ? 9.607 7.296 -4.714 1.00 81.25 180 GLU A CA 1
ATOM 1416 C C . GLU A 1 180 ? 9.006 7.651 -6.078 1.00 81.25 180 GLU A C 1
ATOM 1418 O O . GLU A 1 180 ? 9.489 7.155 -7.097 1.00 81.25 180 GLU A O 1
ATOM 1423 N N . CYS A 1 181 ? 8.031 8.567 -6.139 1.00 84.06 181 CYS A N 1
ATOM 1424 C CA . CYS A 1 181 ? 7.512 9.071 -7.414 1.00 84.06 181 CYS A CA 1
ATOM 1425 C C . CYS A 1 181 ? 8.629 9.698 -8.267 1.00 84.06 181 CYS A C 1
ATOM 1427 O O . CYS A 1 181 ? 8.759 9.386 -9.452 1.00 84.06 181 CYS A O 1
ATOM 1429 N N . MET A 1 182 ? 9.486 10.527 -7.663 1.00 87.56 182 MET A N 1
ATOM 1430 C CA . MET A 1 182 ? 10.631 11.130 -8.355 1.00 87.56 182 MET A CA 1
ATOM 1431 C C . MET A 1 182 ? 11.663 10.086 -8.799 1.00 87.56 182 MET A C 1
ATOM 1433 O O . MET A 1 182 ? 12.194 10.171 -9.909 1.00 87.56 182 MET A O 1
ATOM 1437 N N . ARG A 1 183 ? 11.927 9.067 -7.974 1.00 84.88 183 ARG A N 1
ATOM 1438 C CA . ARG A 1 183 ? 12.824 7.958 -8.325 1.00 84.88 183 ARG A CA 1
ATOM 1439 C C . ARG A 1 183 ? 12.287 7.150 -9.507 1.00 84.88 183 ARG A C 1
ATOM 1441 O O . ARG A 1 183 ? 13.072 6.797 -10.386 1.00 84.88 183 ARG A O 1
ATOM 1448 N N . ALA A 1 184 ? 10.981 6.890 -9.556 1.00 80.81 184 ALA A N 1
ATOM 1449 C CA . ALA A 1 184 ? 10.343 6.188 -10.668 1.00 80.81 184 ALA A CA 1
ATOM 1450 C C . ALA A 1 184 ? 10.507 6.960 -11.989 1.00 80.81 184 ALA A C 1
ATOM 1452 O O . ALA A 1 184 ? 10.956 6.389 -12.983 1.00 80.81 184 ALA A O 1
ATOM 1453 N N . ILE A 1 185 ? 10.254 8.275 -11.981 1.00 84.19 185 ILE A N 1
ATOM 1454 C CA . ILE A 1 185 ? 10.483 9.153 -13.143 1.00 84.19 185 ILE A CA 1
ATOM 1455 C C . ILE A 1 185 ? 11.947 9.098 -13.585 1.00 84.19 185 ILE A C 1
ATOM 1457 O O . ILE A 1 185 ? 12.239 8.927 -14.768 1.00 84.19 185 ILE A O 1
ATOM 1461 N N . HIS A 1 186 ? 12.877 9.219 -12.634 1.00 85.44 186 HIS A N 1
ATOM 1462 C CA . HIS A 1 186 ? 14.306 9.198 -12.930 1.00 85.44 186 HIS A CA 1
ATOM 1463 C C . HIS A 1 186 ? 14.756 7.858 -13.530 1.00 85.44 186 HIS A C 1
ATOM 1465 O O . HIS A 1 186 ? 15.559 7.843 -14.461 1.00 85.44 186 HIS A O 1
ATOM 1471 N N . SER A 1 187 ? 14.229 6.737 -13.032 1.00 81.94 187 SER A N 1
ATOM 1472 C CA . SER A 1 187 ? 14.532 5.401 -13.554 1.00 81.94 187 SER A CA 1
ATOM 1473 C C . SER A 1 187 ? 14.083 5.244 -15.010 1.00 81.94 187 SER A C 1
ATOM 1475 O O . SER A 1 187 ? 14.875 4.809 -15.847 1.00 81.94 187 SER A O 1
ATOM 1477 N N . ILE A 1 188 ? 12.860 5.680 -15.330 1.00 80.25 188 ILE A N 1
ATOM 1478 C CA . ILE A 1 188 ? 12.313 5.652 -16.695 1.00 80.25 188 ILE A CA 1
ATOM 1479 C C . ILE A 1 188 ? 13.134 6.555 -17.618 1.00 80.25 188 ILE A C 1
ATOM 1481 O O . ILE A 1 188 ? 13.531 6.129 -18.702 1.00 80.25 188 ILE A O 1
ATOM 1485 N N . PHE A 1 189 ? 13.452 7.771 -17.164 1.00 82.25 189 PHE A N 1
ATOM 1486 C CA . PHE A 1 189 ? 14.283 8.699 -17.925 1.00 82.25 189 PHE A CA 1
ATOM 1487 C C . PHE A 1 189 ? 15.656 8.096 -18.216 1.00 82.25 189 PHE A C 1
ATOM 1489 O O . PHE A 1 189 ? 16.092 8.088 -19.360 1.00 82.25 189 PHE A O 1
ATOM 1496 N N . LYS A 1 190 ? 16.326 7.527 -17.208 1.00 82.19 190 LYS A N 1
ATOM 1497 C CA . LYS A 1 190 ? 17.625 6.882 -17.402 1.00 82.19 190 LYS A CA 1
ATOM 1498 C C . LYS A 1 190 ? 17.518 5.738 -18.409 1.00 82.19 190 LYS A C 1
ATOM 1500 O O . LYS A 1 190 ? 18.292 5.717 -19.353 1.00 82.19 190 LYS A O 1
ATOM 1505 N N . ARG A 1 191 ? 16.537 4.842 -18.266 1.00 76.81 191 ARG A N 1
ATOM 1506 C CA . ARG A 1 191 ? 16.372 3.679 -19.151 1.00 76.81 191 ARG A CA 1
ATOM 1507 C C . ARG A 1 191 ? 16.177 4.060 -20.619 1.00 76.81 191 ARG A C 1
ATOM 1509 O O . ARG A 1 191 ? 16.740 3.410 -21.489 1.00 76.81 191 ARG A O 1
ATOM 1516 N N . ASN A 1 192 ? 15.407 5.110 -20.877 1.00 75.44 192 ASN A N 1
ATOM 1517 C CA . ASN A 1 192 ? 15.013 5.490 -22.231 1.00 75.44 192 ASN A CA 1
ATOM 1518 C C . ASN A 1 192 ? 15.909 6.585 -22.846 1.00 75.44 192 ASN A C 1
ATOM 1520 O O . ASN A 1 192 ? 15.850 6.811 -24.053 1.00 75.44 192 ASN A O 1
ATOM 1524 N N . TYR A 1 193 ? 16.721 7.276 -22.034 1.00 71.50 193 TYR A N 1
ATOM 1525 C CA . TYR A 1 193 ? 17.587 8.383 -22.464 1.00 71.50 193 TYR A CA 1
ATOM 1526 C C . TYR A 1 193 ? 19.090 8.056 -22.392 1.00 71.50 193 TYR A C 1
ATOM 1528 O O . TYR A 1 193 ? 19.875 8.633 -23.147 1.00 71.50 193 TYR A O 1
ATOM 1536 N N . SER A 1 194 ? 19.536 7.152 -21.506 1.00 62.25 194 SER A N 1
ATOM 1537 C CA . SER A 1 194 ? 20.963 6.818 -21.385 1.00 62.25 194 SER A CA 1
ATOM 1538 C C . SER A 1 194 ? 21.399 5.860 -22.497 1.00 62.25 194 SER A C 1
ATOM 1540 O O . SER A 1 194 ? 20.875 4.755 -22.582 1.00 62.25 194 SER A O 1
ATOM 1542 N N . GLY A 1 195 ? 22.369 6.275 -23.321 1.00 58.69 195 GLY A N 1
ATOM 1543 C CA . GLY A 1 195 ? 22.924 5.467 -24.421 1.00 58.69 195 GLY A CA 1
ATOM 1544 C C . GLY A 1 195 ? 22.544 5.931 -25.833 1.00 58.69 195 GLY A C 1
ATOM 1545 O O . GLY A 1 195 ? 22.979 5.327 -26.804 1.00 58.69 195 GLY A O 1
ATOM 1546 N N . CYS A 1 196 ? 21.782 7.021 -25.973 1.00 57.38 196 CYS A N 1
ATOM 1547 C CA . CYS A 1 196 ? 21.309 7.486 -27.285 1.00 57.38 196 CYS A CA 1
ATOM 1548 C C . CYS A 1 196 ? 22.337 8.245 -28.129 1.00 57.38 196 CYS A C 1
ATOM 1550 O O . CYS A 1 196 ? 22.082 8.480 -29.307 1.00 57.38 196 CYS A O 1
ATOM 1552 N N . ASP A 1 197 ? 23.478 8.623 -27.551 1.00 57.06 197 ASP A N 1
ATOM 1553 C CA . ASP A 1 197 ? 24.530 9.358 -28.266 1.00 57.06 197 ASP A CA 1
ATOM 1554 C C . ASP A 1 197 ? 25.598 8.438 -28.882 1.00 57.06 197 ASP A C 1
ATOM 1556 O O . ASP A 1 197 ? 26.454 8.904 -29.629 1.00 57.06 197 ASP A O 1
ATOM 1560 N N . SER A 1 198 ? 25.539 7.119 -28.655 1.00 55.25 198 SER A N 1
ATOM 1561 C CA . SER A 1 198 ? 26.477 6.153 -29.249 1.00 55.25 198 SER A CA 1
ATOM 1562 C C . SER A 1 198 ? 25.950 5.515 -30.541 1.00 55.25 198 SER A C 1
ATOM 1564 O O . SER A 1 198 ? 26.107 4.318 -30.754 1.00 55.25 198 SER A O 1
ATOM 1566 N N . MET A 1 199 ? 25.324 6.308 -31.415 1.00 50.72 199 MET A N 1
ATOM 1567 C CA . MET A 1 199 ? 25.043 5.934 -32.811 1.00 50.72 199 MET A CA 1
ATOM 1568 C C . MET A 1 199 ? 25.553 7.021 -33.766 1.00 50.72 199 MET A C 1
ATOM 1570 O O . MET A 1 199 ? 24.900 7.396 -34.728 1.00 50.72 199 MET A O 1
ATOM 1574 N N . ASN A 1 200 ? 26.724 7.572 -33.466 1.00 47.12 200 ASN A N 1
ATOM 1575 C CA . ASN A 1 200 ? 27.525 8.358 -34.396 1.00 47.12 200 ASN A CA 1
ATOM 1576 C C . ASN A 1 200 ? 28.986 8.093 -34.039 1.00 47.12 200 ASN A C 1
ATOM 1578 O O . ASN A 1 200 ? 29.567 8.865 -33.290 1.00 47.12 200 ASN A O 1
ATOM 1582 N N . THR A 1 201 ? 29.514 6.932 -34.449 1.00 44.56 201 THR A N 1
ATOM 1583 C CA . THR A 1 201 ? 30.918 6.632 -34.836 1.00 44.56 201 THR A CA 1
ATOM 1584 C C . THR A 1 201 ? 31.142 5.111 -34.776 1.00 44.56 201 THR A C 1
ATOM 1586 O O . THR A 1 201 ? 31.875 4.604 -33.937 1.00 44.56 201 THR A O 1
ATOM 1589 N N . THR A 1 202 ? 30.531 4.345 -35.678 1.00 44.66 202 THR A N 1
ATOM 1590 C CA . THR A 1 202 ? 31.224 3.171 -36.230 1.00 44.66 202 THR A CA 1
ATOM 1591 C C . THR A 1 202 ? 31.103 3.273 -37.736 1.00 44.66 202 THR A C 1
ATOM 1593 O O . THR A 1 202 ? 30.075 2.978 -38.338 1.00 44.66 202 THR A O 1
ATOM 1596 N N . ASN A 1 203 ? 32.159 3.818 -38.333 1.00 42.00 203 ASN A N 1
ATOM 1597 C CA . ASN A 1 203 ? 32.348 3.781 -39.767 1.00 42.00 203 ASN A CA 1
ATOM 1598 C C . ASN A 1 203 ? 32.223 2.328 -40.227 1.00 42.00 203 ASN A C 1
ATOM 1600 O O . ASN A 1 203 ? 32.929 1.438 -39.753 1.00 42.00 203 ASN A O 1
ATOM 1604 N N . VAL A 1 204 ? 31.280 2.140 -41.142 1.00 46.81 204 VAL A N 1
ATOM 1605 C CA . VAL A 1 204 ? 31.120 1.003 -42.039 1.00 46.81 204 VAL A CA 1
ATOM 1606 C C . VAL A 1 204 ? 32.492 0.503 -42.488 1.00 46.81 204 VAL A C 1
ATOM 1608 O O . VAL A 1 204 ? 33.250 1.286 -43.051 1.00 46.81 204 VAL A O 1
ATOM 1611 N N . ASN A 1 205 ? 32.794 -0.773 -42.216 1.00 49.12 205 ASN A N 1
ATOM 1612 C CA . ASN A 1 205 ? 33.662 -1.636 -43.034 1.00 49.12 205 ASN A CA 1
ATOM 1613 C C . ASN A 1 205 ? 33.698 -3.090 -42.517 1.00 49.12 205 ASN A C 1
ATOM 1615 O O . ASN A 1 205 ? 34.763 -3.669 -42.318 1.00 49.12 205 ASN A O 1
ATOM 1619 N N . SER A 1 206 ? 32.543 -3.729 -42.327 1.00 41.62 206 SER A N 1
ATOM 1620 C CA . SER A 1 206 ? 32.494 -5.173 -42.059 1.00 41.62 206 SER A CA 1
ATOM 1621 C C . SER A 1 206 ? 31.657 -5.908 -43.099 1.00 41.62 206 SER A C 1
ATOM 1623 O O . SER A 1 206 ? 30.472 -6.189 -42.946 1.00 41.62 206 SER A O 1
ATOM 1625 N N . THR A 1 207 ? 32.336 -6.283 -44.177 1.00 44.56 207 THR A N 1
ATOM 1626 C CA . THR A 1 207 ? 32.059 -7.530 -44.884 1.00 44.56 207 THR A CA 1
ATOM 1627 C C . THR A 1 207 ? 32.158 -8.694 -43.895 1.00 44.56 207 THR A C 1
ATOM 1629 O O . THR A 1 207 ? 33.263 -9.016 -43.469 1.00 44.56 207 THR A O 1
ATOM 1632 N N . LEU A 1 208 ? 31.025 -9.291 -43.516 1.00 38.69 208 LEU A N 1
ATOM 1633 C CA . LEU A 1 208 ? 30.803 -10.742 -43.372 1.00 38.69 208 LEU A CA 1
ATOM 1634 C C . LEU A 1 208 ? 29.477 -10.993 -42.644 1.00 38.69 208 LEU A C 1
ATOM 1636 O O . LEU A 1 208 ? 29.361 -10.914 -41.425 1.00 38.69 208 LEU A O 1
ATOM 1640 N N . ILE A 1 209 ? 28.474 -11.310 -43.455 1.00 48.56 209 ILE A N 1
ATOM 1641 C CA . ILE A 1 209 ? 27.195 -11.893 -43.067 1.00 48.56 209 ILE A CA 1
ATOM 1642 C C . ILE A 1 209 ? 27.448 -13.375 -42.761 1.00 48.56 209 ILE A C 1
ATOM 1644 O O . ILE A 1 209 ? 27.840 -14.103 -43.669 1.00 48.56 209 ILE A O 1
ATOM 1648 N N . ASN A 1 210 ? 27.255 -13.799 -41.507 1.00 39.53 210 ASN A N 1
ATOM 1649 C CA . ASN A 1 210 ? 26.640 -15.077 -41.100 1.00 39.53 210 ASN A CA 1
ATOM 1650 C C . ASN A 1 210 ? 26.969 -15.412 -39.639 1.00 39.53 210 ASN A C 1
ATOM 1652 O O . ASN A 1 210 ? 28.038 -15.935 -39.343 1.00 39.53 210 ASN A O 1
ATOM 1656 N N . ALA A 1 211 ? 25.997 -15.205 -38.753 1.00 33.03 211 ALA A N 1
ATOM 1657 C CA . ALA A 1 211 ? 25.726 -16.096 -37.628 1.00 33.03 211 ALA A CA 1
ATOM 1658 C C . ALA A 1 211 ? 24.326 -15.775 -37.094 1.00 33.03 211 ALA A C 1
ATOM 1660 O O . ALA A 1 211 ? 24.053 -14.675 -36.621 1.00 33.03 211 ALA A O 1
ATOM 1661 N N . THR A 1 212 ? 23.424 -16.744 -37.209 1.00 38.75 212 THR A N 1
ATOM 1662 C CA . THR A 1 212 ? 22.148 -16.782 -36.502 1.00 38.75 212 THR A CA 1
ATOM 1663 C C . THR A 1 212 ? 22.413 -16.872 -35.004 1.00 38.75 212 THR A C 1
ATOM 1665 O O . THR A 1 212 ? 22.732 -17.936 -34.480 1.00 38.75 212 THR A O 1
ATOM 1668 N N . SER A 1 213 ? 22.265 -15.749 -34.321 1.00 32.16 213 SER A N 1
ATOM 1669 C CA . SER A 1 213 ? 22.066 -15.679 -32.882 1.00 32.16 213 SER A CA 1
ATOM 1670 C C . SER A 1 213 ? 21.081 -14.549 -32.639 1.00 32.16 213 SER A C 1
ATOM 1672 O O . SER A 1 213 ? 21.344 -13.418 -33.048 1.00 32.16 213 SER A O 1
ATOM 1674 N N . GLU A 1 214 ? 19.949 -14.864 -32.013 1.00 35.06 214 GLU A N 1
ATOM 1675 C CA . GLU A 1 214 ? 19.039 -13.892 -31.409 1.00 35.06 214 GLU A CA 1
ATOM 1676 C C . GLU A 1 214 ? 19.8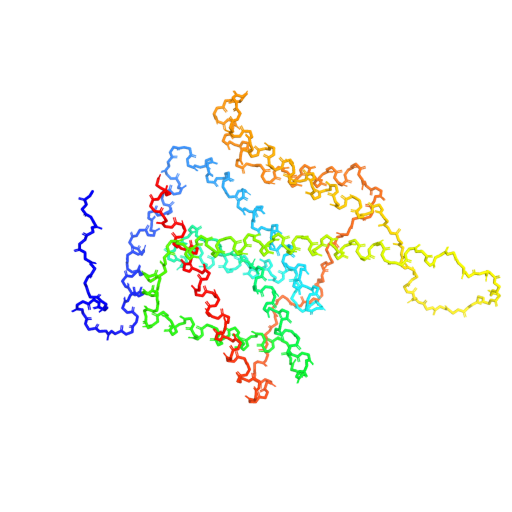05 -13.131 -30.318 1.00 35.06 214 GLU A C 1
ATOM 1678 O O . GLU A 1 214 ? 19.777 -13.462 -29.137 1.00 35.06 214 GLU A O 1
ATOM 1683 N N . MET A 1 215 ? 20.580 -12.143 -30.750 1.00 30.31 215 MET A N 1
ATOM 1684 C CA . MET A 1 215 ? 21.143 -11.106 -29.910 1.00 30.31 215 MET A CA 1
ATOM 1685 C C . MET A 1 215 ? 20.165 -9.944 -29.972 1.00 30.31 215 MET A C 1
ATOM 1687 O O . MET A 1 215 ? 19.856 -9.440 -31.051 1.00 30.31 215 MET A O 1
ATOM 1691 N N . ASP A 1 216 ? 19.659 -9.591 -28.796 1.00 32.81 216 ASP A N 1
ATOM 1692 C CA . ASP A 1 216 ? 18.857 -8.417 -28.475 1.00 32.81 216 ASP A CA 1
ATOM 1693 C C . ASP A 1 216 ? 19.477 -7.171 -29.136 1.00 32.81 216 ASP A C 1
ATOM 1695 O O . ASP A 1 216 ? 20.426 -6.557 -28.640 1.00 32.81 216 ASP A O 1
ATOM 1699 N N . ASN A 1 217 ? 19.016 -6.889 -30.355 1.00 34.28 217 ASN A N 1
ATOM 1700 C CA . ASN A 1 217 ? 19.550 -5.861 -31.231 1.00 34.28 217 ASN A CA 1
ATOM 1701 C C . ASN A 1 217 ? 19.092 -4.494 -30.727 1.00 34.28 217 ASN A C 1
ATOM 1703 O O . ASN A 1 217 ? 17.983 -4.063 -31.022 1.00 34.28 217 ASN A O 1
ATOM 1707 N N . GLY A 1 218 ? 19.998 -3.799 -30.039 1.00 40.59 218 GLY A N 1
ATOM 1708 C CA . GLY A 1 218 ? 20.000 -2.346 -29.897 1.00 40.59 218 GLY A CA 1
ATOM 1709 C C . GLY A 1 218 ? 18.978 -1.795 -28.905 1.00 40.59 218 GLY A C 1
ATOM 1710 O O . GLY A 1 218 ? 17.770 -1.915 -29.080 1.00 40.59 218 GLY A O 1
ATOM 1711 N N . ALA A 1 219 ? 19.467 -1.078 -27.893 1.00 46.81 219 ALA A N 1
ATOM 1712 C CA . ALA A 1 219 ? 18.640 -0.183 -27.095 1.00 46.81 219 ALA A CA 1
ATOM 1713 C C . ALA A 1 219 ? 18.014 0.877 -28.021 1.00 46.81 219 ALA A C 1
ATOM 1715 O O . ALA A 1 219 ? 18.634 1.892 -28.342 1.00 46.81 219 ALA A O 1
ATOM 1716 N N . LEU A 1 220 ? 16.799 0.613 -28.508 1.00 54.44 220 LEU A N 1
ATOM 1717 C CA . LEU A 1 220 ? 16.048 1.542 -29.335 1.00 54.44 220 LEU A CA 1
ATOM 1718 C C . LEU A 1 220 ? 15.699 2.744 -28.455 1.00 54.44 220 LEU A C 1
ATOM 1720 O O . LEU A 1 220 ? 14.854 2.667 -27.565 1.00 54.44 220 LEU A O 1
ATOM 1724 N N . CYS A 1 221 ? 16.416 3.841 -28.661 1.00 63.06 221 CYS A N 1
ATOM 1725 C CA . CYS A 1 221 ? 16.260 5.064 -27.893 1.00 63.06 221 CYS A CA 1
ATOM 1726 C C . CYS A 1 221 ? 14.914 5.735 -28.162 1.00 63.06 221 CYS A C 1
ATOM 1728 O O . CYS A 1 221 ? 14.768 6.552 -29.071 1.00 63.06 221 CYS A O 1
ATOM 1730 N N . ARG A 1 222 ? 13.924 5.391 -27.342 1.00 68.94 222 ARG A N 1
ATOM 1731 C CA . ARG A 1 222 ? 12.558 5.904 -27.422 1.00 68.94 222 ARG A CA 1
ATOM 1732 C C . ARG A 1 222 ? 12.383 7.127 -26.527 1.00 68.94 222 ARG A C 1
ATOM 1734 O O . ARG A 1 222 ? 11.957 7.047 -25.376 1.00 68.94 222 ARG A O 1
ATOM 1741 N N . ARG A 1 223 ? 12.777 8.294 -27.041 1.00 74.62 223 ARG A N 1
ATOM 1742 C CA . ARG A 1 223 ? 12.622 9.585 -26.335 1.00 74.62 223 ARG A CA 1
ATOM 1743 C C . ARG A 1 223 ? 11.149 9.994 -26.207 1.00 74.62 223 ARG A C 1
ATOM 1745 O O . ARG A 1 223 ? 10.745 10.584 -25.206 1.00 74.62 223 ARG A O 1
ATOM 1752 N N . ASP A 1 224 ? 10.354 9.636 -27.204 1.00 78.88 224 ASP A N 1
ATOM 1753 C CA . ASP A 1 224 ? 8.907 9.816 -27.303 1.00 78.88 224 ASP A CA 1
ATOM 1754 C C . ASP A 1 224 ? 8.136 9.150 -26.150 1.00 78.88 224 ASP A C 1
ATOM 1756 O O . ASP A 1 224 ? 7.236 9.767 -25.576 1.00 78.88 224 ASP A O 1
ATOM 1760 N N . THR A 1 225 ? 8.535 7.949 -25.725 1.00 80.00 225 THR A N 1
ATOM 1761 C CA . THR A 1 225 ? 7.857 7.218 -24.636 1.00 80.00 225 THR A CA 1
ATOM 1762 C C . THR A 1 225 ? 8.023 7.899 -23.280 1.00 80.00 225 THR A C 1
ATOM 1764 O O . THR A 1 225 ? 7.095 7.924 -22.471 1.00 80.00 225 THR A O 1
ATOM 1767 N N . THR A 1 226 ? 9.177 8.523 -23.038 1.00 81.75 226 THR A N 1
ATOM 1768 C CA . THR A 1 226 ? 9.466 9.230 -21.780 1.00 81.75 226 THR A CA 1
ATOM 1769 C C . THR A 1 226 ? 8.683 10.533 -21.682 1.00 81.75 226 THR A C 1
ATOM 1771 O O . THR A 1 226 ? 8.122 10.845 -20.631 1.00 81.75 226 THR A O 1
ATOM 1774 N N . ILE A 1 227 ? 8.602 11.277 -22.789 1.00 84.81 227 ILE A N 1
ATOM 1775 C CA . ILE A 1 227 ? 7.800 12.503 -22.871 1.00 84.81 227 ILE A CA 1
ATOM 1776 C C . ILE A 1 227 ? 6.320 12.164 -22.676 1.00 84.81 227 ILE A C 1
ATOM 1778 O O . ILE A 1 227 ? 5.639 12.830 -21.894 1.00 84.81 227 ILE A O 1
ATOM 1782 N N . LEU A 1 228 ? 5.838 11.090 -23.313 1.00 85.88 228 LEU A N 1
ATOM 1783 C CA . LEU A 1 228 ? 4.469 10.615 -23.140 1.00 85.88 228 LEU A CA 1
ATOM 1784 C C . LEU A 1 228 ? 4.186 10.208 -21.686 1.00 85.88 228 LEU A C 1
ATOM 1786 O O . LEU A 1 228 ? 3.158 10.603 -21.145 1.00 85.88 228 LEU A O 1
ATOM 1790 N N . TYR A 1 229 ? 5.090 9.477 -21.025 1.00 85.56 229 TYR A N 1
ATOM 1791 C CA . TYR A 1 229 ? 4.929 9.099 -19.616 1.00 85.56 229 TYR A CA 1
ATOM 1792 C C . TYR A 1 229 ? 4.809 10.326 -18.700 1.00 85.56 229 TYR A C 1
ATOM 1794 O O . TYR A 1 229 ? 3.910 10.391 -17.862 1.00 85.56 229 TYR A O 1
ATOM 1802 N N . MET A 1 230 ? 5.667 11.332 -18.893 1.00 87.25 230 MET A N 1
ATOM 1803 C CA . MET A 1 230 ? 5.625 12.580 -18.124 1.00 87.25 230 MET A CA 1
ATOM 1804 C C . MET A 1 230 ? 4.329 13.357 -18.362 1.00 87.25 230 MET A C 1
ATOM 1806 O O . MET A 1 230 ? 3.715 13.843 -17.409 1.00 87.25 230 MET A O 1
ATOM 1810 N N . LEU A 1 231 ? 3.880 13.429 -19.619 1.00 90.12 231 LEU A N 1
ATOM 1811 C CA . LEU A 1 231 ? 2.610 14.048 -19.986 1.00 90.12 231 LEU A CA 1
ATOM 1812 C C . LEU A 1 231 ? 1.430 13.317 -19.333 1.00 90.12 231 LEU A C 1
ATOM 1814 O O . LEU A 1 231 ? 0.567 13.966 -18.747 1.00 90.12 231 LEU A O 1
ATOM 1818 N N . LEU A 1 232 ? 1.412 11.981 -19.371 1.00 88.94 232 LEU A N 1
ATOM 1819 C CA . LEU A 1 232 ? 0.381 11.154 -18.737 1.00 88.94 232 LEU A CA 1
ATOM 1820 C C . LEU A 1 232 ? 0.369 11.326 -17.214 1.00 88.94 232 LEU A C 1
ATOM 1822 O O . LEU A 1 232 ? -0.699 11.500 -16.627 1.00 88.94 232 LEU A O 1
ATOM 1826 N N . MET A 1 233 ? 1.535 11.336 -16.572 1.00 88.88 233 MET A N 1
ATOM 1827 C CA . MET A 1 233 ? 1.657 11.488 -15.123 1.00 88.88 233 MET A CA 1
ATOM 1828 C C . MET A 1 233 ? 1.176 12.868 -14.650 1.00 88.88 233 MET A C 1
ATOM 1830 O O . MET A 1 233 ? 0.269 12.953 -13.816 1.00 88.88 233 MET A O 1
ATOM 1834 N N . PHE A 1 234 ? 1.737 13.954 -15.195 1.00 91.69 234 PHE A N 1
ATOM 1835 C CA . PHE A 1 234 ? 1.342 15.311 -14.809 1.00 91.69 234 PHE A CA 1
ATOM 1836 C C . PHE A 1 234 ? -0.082 15.645 -15.245 1.00 91.69 234 PHE A C 1
ATOM 1838 O O . PHE A 1 234 ? -0.795 16.309 -14.497 1.00 91.69 234 PHE A O 1
ATOM 1845 N N . GLY A 1 235 ? -0.528 15.154 -16.403 1.00 92.81 235 GLY A N 1
ATOM 1846 C CA . GLY A 1 235 ? -1.901 15.343 -16.859 1.00 92.81 235 GLY A CA 1
ATOM 1847 C C . GLY A 1 235 ? -2.918 14.626 -15.972 1.00 92.81 235 GLY A C 1
ATOM 1848 O O . GLY A 1 235 ? -3.936 15.223 -15.630 1.00 92.81 235 GLY A O 1
ATOM 1849 N N . THR A 1 236 ? -2.624 13.408 -15.500 1.00 92.25 236 THR A N 1
ATOM 1850 C CA . THR A 1 236 ? -3.496 12.701 -14.540 1.00 92.25 236 THR A CA 1
ATOM 1851 C C . THR A 1 236 ? -3.570 13.447 -13.207 1.00 92.25 236 THR A C 1
ATOM 1853 O O . THR A 1 236 ? -4.661 13.620 -12.660 1.00 92.25 236 THR A O 1
ATOM 1856 N N . LEU A 1 237 ? -2.431 13.931 -12.695 1.00 91.44 237 LEU A N 1
ATOM 1857 C CA . LEU A 1 237 ? -2.373 14.712 -11.455 1.00 91.44 237 LEU A CA 1
ATOM 1858 C C . LEU A 1 237 ? -3.129 16.040 -11.590 1.00 91.44 237 LEU A C 1
ATOM 1860 O O . LEU A 1 237 ? -3.948 16.371 -10.734 1.00 91.44 237 LEU A O 1
ATOM 1864 N N . TRP A 1 238 ? -2.903 16.771 -12.682 1.00 93.81 238 TRP A N 1
ATOM 1865 C CA . TRP A 1 238 ? -3.601 18.018 -12.979 1.00 93.81 238 TRP A CA 1
ATOM 1866 C C . TRP A 1 238 ? -5.111 17.803 -13.080 1.00 93.81 238 TRP A C 1
ATOM 1868 O O . TRP A 1 238 ? -5.868 18.494 -12.402 1.00 93.81 238 TRP A O 1
ATOM 1878 N N . LEU A 1 239 ? -5.557 16.818 -13.867 1.00 92.50 239 LEU A N 1
ATOM 1879 C CA . LEU A 1 239 ? -6.979 16.528 -14.043 1.00 92.50 239 LEU A CA 1
ATOM 1880 C C . LEU A 1 239 ? -7.625 16.075 -12.726 1.00 92.50 239 LEU A C 1
ATOM 1882 O O . LEU A 1 239 ? -8.722 16.518 -12.399 1.00 92.50 239 LEU A O 1
ATOM 1886 N N . GLY A 1 240 ? -6.930 15.252 -11.932 1.00 90.06 240 GLY A N 1
ATOM 1887 C CA . GLY A 1 240 ? -7.387 14.814 -10.609 1.00 90.06 240 GLY A CA 1
ATOM 1888 C C . GLY A 1 240 ? -7.568 15.971 -9.636 1.00 90.06 240 GLY A C 1
ATOM 1889 O O . GLY A 1 240 ? -8.627 16.099 -9.024 1.00 90.06 240 GLY A O 1
ATOM 1890 N N . LEU A 1 241 ? -6.573 16.854 -9.533 1.00 89.88 241 LEU A N 1
ATOM 1891 C CA . LEU A 1 241 ? -6.655 18.042 -8.684 1.00 89.88 241 LEU A CA 1
ATOM 1892 C C . LEU A 1 241 ? -7.717 19.023 -9.180 1.00 89.88 241 LEU A C 1
ATOM 1894 O O . LEU A 1 241 ? -8.430 19.609 -8.366 1.00 89.88 241 LEU A O 1
ATOM 1898 N N . PHE A 1 242 ? -7.853 19.183 -10.496 1.00 89.31 242 PHE A N 1
ATOM 1899 C CA . PHE A 1 242 ? -8.893 19.999 -11.109 1.00 89.31 242 PHE A CA 1
ATOM 1900 C C . PHE A 1 242 ? -10.278 19.479 -10.711 1.00 89.31 242 PHE A C 1
ATOM 1902 O O . PHE A 1 242 ? -11.018 20.220 -10.064 1.00 89.31 242 PHE A O 1
ATOM 1909 N N . LEU A 1 243 ? -10.587 18.200 -10.978 1.00 88.38 243 LEU A N 1
ATOM 1910 C CA . LEU A 1 243 ? -11.856 17.547 -10.620 1.00 88.38 243 LEU A CA 1
ATOM 1911 C C . LEU A 1 243 ? -12.143 17.586 -9.114 1.00 88.38 243 LEU A C 1
ATOM 1913 O O . LEU A 1 243 ? -13.262 17.894 -8.708 1.00 88.38 243 LEU A O 1
ATOM 1917 N N . TYR A 1 244 ? -11.133 17.362 -8.273 1.00 85.69 244 TYR A N 1
ATOM 1918 C CA . TYR A 1 244 ? -11.285 17.458 -6.822 1.00 85.69 244 TYR A CA 1
ATOM 1919 C C . TYR A 1 244 ? -11.597 18.894 -6.360 1.00 85.69 244 TYR A C 1
ATOM 1921 O O . TYR A 1 244 ? -12.465 19.117 -5.509 1.00 85.69 244 TYR A O 1
ATOM 1929 N N . ASN A 1 245 ? -10.938 19.897 -6.947 1.00 86.12 245 ASN A N 1
ATOM 1930 C CA . ASN A 1 245 ? -11.151 21.304 -6.609 1.00 86.12 245 ASN A CA 1
ATOM 1931 C C . ASN A 1 245 ? -12.502 21.854 -7.097 1.00 86.12 245 ASN A C 1
ATOM 1933 O O . ASN A 1 245 ? -12.989 22.822 -6.504 1.00 86.12 245 ASN A O 1
ATOM 1937 N N . PHE A 1 246 ? -13.184 21.208 -8.058 1.00 82.31 246 PHE A N 1
ATOM 1938 C CA . PHE A 1 246 ? -14.582 21.543 -8.392 1.00 82.31 246 PHE A CA 1
ATOM 1939 C C . PHE A 1 246 ? -15.524 21.426 -7.200 1.00 82.31 246 PHE A C 1
ATOM 1941 O O . PHE A 1 246 ? -16.582 22.053 -7.192 1.00 82.31 246 PHE A O 1
ATOM 1948 N N . ARG A 1 247 ? -15.135 20.708 -6.140 1.00 79.62 247 ARG A N 1
ATOM 1949 C CA . ARG A 1 247 ? -15.901 20.697 -4.895 1.00 79.62 247 ARG A CA 1
ATOM 1950 C C . ARG A 1 247 ? -16.051 22.077 -4.248 1.00 79.62 247 ARG A C 1
ATOM 1952 O O . ARG A 1 247 ? -17.017 22.307 -3.523 1.00 79.62 247 ARG A O 1
ATOM 1959 N N . LYS A 1 248 ? -15.116 22.993 -4.491 1.00 80.25 248 LYS A N 1
ATOM 1960 C CA . LYS A 1 248 ? -15.132 24.348 -3.923 1.00 80.25 248 LYS A CA 1
ATOM 1961 C C . LYS A 1 248 ? -15.749 25.383 -4.862 1.00 80.25 248 LYS A C 1
ATOM 1963 O O . LYS A 1 248 ? -16.024 26.495 -4.423 1.00 80.25 248 LYS A O 1
ATOM 1968 N N . THR A 1 249 ? -15.965 25.050 -6.134 1.00 82.31 249 THR A N 1
ATOM 1969 C CA . THR A 1 249 ? -16.431 26.030 -7.115 1.00 82.31 249 THR A CA 1
ATOM 1970 C C . THR A 1 249 ? -17.955 26.232 -7.036 1.00 82.31 249 THR A C 1
ATOM 1972 O O . THR A 1 249 ? -18.699 25.295 -6.716 1.00 82.31 249 THR A O 1
ATOM 1975 N N . PRO A 1 250 ? -18.449 27.457 -7.308 1.00 79.38 250 PRO A N 1
ATOM 1976 C CA . PRO A 1 250 ? -19.877 27.781 -7.248 1.00 79.38 250 PRO A CA 1
ATOM 1977 C C . PRO A 1 250 ? -20.655 27.383 -8.515 1.00 79.38 250 PRO A C 1
ATOM 1979 O O . PRO A 1 250 ? -21.872 27.523 -8.550 1.00 79.38 250 PRO A O 1
ATOM 1982 N N . TYR A 1 251 ? -19.979 26.888 -9.557 1.00 77.31 251 TYR A N 1
ATOM 1983 C CA . TYR A 1 251 ? -20.571 26.689 -10.885 1.00 77.31 251 TYR A CA 1
ATOM 1984 C C . TYR A 1 251 ? -21.541 25.495 -10.992 1.00 77.31 251 TYR A C 1
ATOM 1986 O O . TYR A 1 251 ? -22.324 25.441 -11.938 1.00 77.31 251 TYR A O 1
ATOM 1994 N N . LEU A 1 252 ? -21.510 24.528 -10.061 1.00 81.06 252 LEU A N 1
ATOM 1995 C CA . LEU A 1 252 ? -22.345 23.315 -10.100 1.00 81.06 252 LEU A CA 1
ATOM 1996 C C . LEU A 1 252 ? -23.265 23.176 -8.876 1.00 81.06 252 LEU A C 1
ATOM 1998 O O . LEU A 1 252 ? -22.912 23.525 -7.751 1.00 81.06 252 LEU A O 1
ATOM 2002 N N . THR A 1 253 ? -24.425 22.543 -9.087 1.00 82.94 253 THR A N 1
ATOM 2003 C CA . THR A 1 253 ? -25.349 22.125 -8.016 1.00 82.94 253 THR A CA 1
ATOM 2004 C C . THR A 1 253 ? -24.663 21.203 -6.999 1.00 82.94 253 THR A C 1
ATOM 2006 O O . THR A 1 253 ? -23.859 20.353 -7.390 1.00 82.94 253 THR A O 1
ATOM 2009 N N . ARG A 1 254 ? -25.063 21.280 -5.720 1.00 81.12 254 ARG A N 1
ATOM 2010 C CA . ARG A 1 254 ? -24.480 20.500 -4.609 1.00 81.12 254 ARG A CA 1
ATOM 2011 C C . ARG A 1 254 ? -24.361 18.997 -4.895 1.00 81.12 254 ARG A C 1
ATOM 2013 O O . ARG A 1 254 ? -23.295 18.437 -4.681 1.00 81.12 254 ARG A O 1
ATOM 2020 N N . SER A 1 255 ? -25.412 18.369 -5.431 1.00 78.12 255 SER A N 1
ATOM 2021 C CA . SER A 1 255 ? -25.407 16.924 -5.714 1.00 78.12 255 SER A CA 1
ATOM 2022 C C . SER A 1 255 ? -24.378 16.551 -6.783 1.00 78.12 255 SER A C 1
ATOM 2024 O O . SER A 1 255 ? -23.572 15.656 -6.574 1.00 78.12 255 SER A O 1
ATOM 2026 N N . ARG A 1 256 ? -24.352 17.261 -7.919 1.00 82.25 256 ARG A N 1
ATOM 2027 C CA . ARG A 1 256 ? -23.399 16.972 -9.009 1.00 82.25 256 ARG A CA 1
ATOM 2028 C C . ARG A 1 256 ? -21.948 17.189 -8.584 1.00 82.25 256 ARG A C 1
ATOM 2030 O O . ARG A 1 256 ? -21.059 16.510 -9.076 1.00 82.25 256 ARG A O 1
ATOM 2037 N N . ARG A 1 257 ? -21.723 18.124 -7.664 1.00 84.56 257 ARG A N 1
ATOM 2038 C CA . ARG A 1 257 ? -20.408 18.438 -7.117 1.00 84.56 257 ARG A CA 1
ATOM 2039 C C . ARG A 1 257 ? -19.877 17.360 -6.172 1.00 84.56 257 ARG A C 1
ATOM 2041 O O . ARG A 1 257 ? -18.687 17.076 -6.209 1.00 84.56 257 ARG A O 1
ATOM 2048 N N . GLU A 1 258 ? -20.747 16.781 -5.346 1.00 81.19 258 GLU A N 1
ATOM 2049 C CA . GLU A 1 258 ? -20.408 15.637 -4.488 1.00 81.19 258 GLU A CA 1
ATOM 2050 C C . GLU A 1 258 ? -20.018 14.429 -5.353 1.00 81.19 258 GLU A C 1
ATOM 2052 O O . GLU A 1 258 ? -18.914 13.919 -5.209 1.00 81.19 258 GLU A O 1
ATOM 2057 N N . TRP A 1 259 ? -20.830 14.087 -6.361 1.00 82.88 259 TRP A N 1
ATOM 2058 C CA . TRP A 1 259 ? -20.491 13.026 -7.316 1.00 82.88 259 TRP A CA 1
ATOM 2059 C C . TRP A 1 259 ? -19.166 13.302 -8.045 1.00 82.88 259 TRP A C 1
ATOM 2061 O O . TRP A 1 259 ? -18.277 12.461 -8.051 1.00 82.88 259 TRP A O 1
ATOM 2071 N N . LEU A 1 260 ? -18.978 14.489 -8.628 1.00 84.50 260 LEU A N 1
ATOM 2072 C CA . LEU A 1 260 ? -17.751 14.794 -9.375 1.00 84.50 260 LEU A CA 1
ATOM 2073 C C . LEU A 1 260 ? -16.484 14.687 -8.511 1.00 84.50 260 LEU A C 1
ATOM 2075 O O . LEU A 1 260 ? -15.448 14.245 -9.001 1.00 84.50 260 LEU A O 1
ATOM 2079 N N . ALA A 1 261 ? -16.573 15.077 -7.237 1.00 82.62 261 ALA A N 1
ATOM 2080 C CA . ALA A 1 261 ? -15.459 14.979 -6.303 1.00 82.62 261 ALA A CA 1
ATOM 2081 C C . ALA A 1 261 ? -15.150 13.523 -5.922 1.00 82.62 261 ALA A C 1
ATOM 2083 O O . ALA A 1 261 ? -13.977 13.160 -5.864 1.00 82.62 261 ALA A O 1
ATOM 2084 N N . ASP A 1 262 ? -16.176 12.695 -5.714 1.00 84.25 262 ASP A N 1
ATOM 2085 C CA . ASP A 1 262 ? -16.005 11.280 -5.371 1.00 84.25 262 ASP A CA 1
ATOM 2086 C C . ASP A 1 262 ? -15.422 10.471 -6.546 1.00 84.25 262 ASP A C 1
ATOM 2088 O O . ASP A 1 262 ? -14.561 9.616 -6.356 1.00 84.25 262 ASP A O 1
ATOM 2092 N N . TYR A 1 263 ? -15.823 10.776 -7.786 1.00 87.81 263 TYR A N 1
ATOM 2093 C CA . TYR A 1 263 ? -15.310 10.107 -8.991 1.00 87.81 263 TYR A CA 1
ATOM 2094 C C . TYR A 1 263 ? -14.051 10.758 -9.578 1.00 87.81 263 TYR A C 1
ATOM 2096 O O . TYR A 1 263 ? -13.581 10.314 -10.625 1.00 87.81 263 TYR A O 1
ATOM 2104 N N . ALA A 1 264 ? -13.473 11.774 -8.927 1.00 89.25 264 ALA A N 1
ATOM 2105 C CA . ALA A 1 264 ? -12.340 12.526 -9.466 1.00 89.25 264 ALA A CA 1
ATOM 2106 C C . ALA A 1 264 ? -11.143 11.624 -9.817 1.00 89.25 264 ALA A C 1
ATOM 2108 O O . ALA A 1 264 ? -10.610 11.708 -10.919 1.00 89.25 264 ALA A O 1
ATOM 2109 N N . LEU A 1 265 ? -10.745 10.726 -8.909 1.00 87.44 265 LEU A N 1
ATOM 2110 C CA . LEU A 1 265 ? -9.592 9.843 -9.112 1.00 87.44 265 LEU A CA 1
ATOM 2111 C C . LEU A 1 265 ? -9.841 8.775 -10.201 1.00 87.44 265 LEU A C 1
ATOM 2113 O O . LEU A 1 265 ? -9.036 8.711 -11.133 1.00 87.44 265 LEU A O 1
ATOM 2117 N N . PRO A 1 266 ? -10.945 7.995 -10.168 1.00 89.75 266 PRO A N 1
ATOM 2118 C CA . PRO A 1 266 ? -11.291 7.081 -11.260 1.00 89.75 266 PRO A CA 1
ATOM 2119 C C . PRO A 1 266 ? -11.401 7.776 -12.622 1.00 89.75 266 PRO A C 1
ATOM 2121 O O . PRO A 1 266 ? -10.834 7.304 -13.607 1.00 89.75 266 PRO A O 1
ATOM 2124 N N . ALA A 1 267 ? -12.099 8.915 -12.683 1.00 91.00 267 ALA A N 1
ATOM 2125 C CA . ALA A 1 267 ? -12.311 9.645 -13.927 1.00 91.00 267 ALA A CA 1
ATOM 2126 C C . ALA A 1 267 ? -10.987 10.134 -14.522 1.00 91.00 267 ALA A C 1
ATOM 2128 O O . ALA A 1 267 ? -10.768 9.962 -15.718 1.00 91.00 267 ALA A O 1
ATOM 2129 N N . SER A 1 268 ? -10.076 10.672 -13.703 1.00 91.88 268 SER A N 1
ATOM 2130 C CA . SER A 1 268 ? -8.771 11.129 -14.187 1.00 91.88 268 SER A CA 1
ATOM 2131 C C . SER A 1 268 ? -7.930 10.027 -14.792 1.00 91.88 268 SER A C 1
ATOM 2133 O O . SER A 1 268 ? -7.358 10.213 -15.866 1.00 91.88 268 SER A O 1
ATOM 2135 N N . VAL A 1 269 ? -7.882 8.872 -14.133 1.00 89.69 269 VAL A N 1
ATOM 2136 C CA . VAL A 1 269 ? -7.113 7.729 -14.625 1.00 89.69 269 VAL A CA 1
ATOM 2137 C C . VAL A 1 269 ? -7.715 7.198 -15.924 1.00 89.69 269 VAL A C 1
ATOM 2139 O O . VAL A 1 269 ? -6.974 6.959 -16.874 1.00 89.69 269 VAL A O 1
ATOM 2142 N N . LEU A 1 270 ? -9.043 7.071 -16.014 1.00 90.69 270 LEU A N 1
ATOM 2143 C CA . LEU A 1 270 ? -9.711 6.587 -17.225 1.00 90.69 270 LEU A CA 1
ATOM 2144 C C . LEU A 1 270 ? -9.567 7.557 -18.402 1.00 90.69 270 LEU A C 1
ATOM 2146 O O . LEU A 1 270 ? -9.213 7.128 -19.497 1.00 90.69 270 LEU A O 1
ATOM 2150 N N . ILE A 1 271 ? -9.792 8.856 -18.182 1.00 92.25 271 ILE A N 1
ATOM 2151 C CA . ILE A 1 271 ? -9.669 9.881 -19.228 1.00 92.25 271 ILE A CA 1
ATOM 2152 C C . ILE A 1 271 ? -8.230 9.939 -19.738 1.00 92.25 271 ILE A C 1
ATOM 2154 O O . ILE A 1 271 ? -8.010 9.946 -20.951 1.00 92.25 271 ILE A O 1
ATOM 2158 N N . MET A 1 272 ? -7.243 9.939 -18.838 1.00 90.69 272 MET A N 1
ATOM 2159 C CA . MET A 1 272 ? -5.845 10.041 -19.246 1.00 90.69 272 MET A CA 1
ATOM 2160 C C . MET A 1 272 ? -5.326 8.742 -19.870 1.00 90.69 272 MET A C 1
ATOM 2162 O O . MET A 1 272 ? -4.578 8.788 -20.843 1.00 90.69 272 MET A O 1
ATOM 2166 N N . SER A 1 273 ? -5.779 7.581 -19.389 1.00 89.38 273 SER A N 1
ATOM 2167 C CA . SER A 1 273 ? -5.475 6.285 -20.003 1.00 89.38 273 SER A CA 1
ATOM 2168 C C . SER A 1 273 ? -6.081 6.168 -21.405 1.00 89.38 273 SER A C 1
ATOM 2170 O O . SER A 1 273 ? -5.388 5.760 -22.338 1.00 89.38 273 SER A O 1
ATOM 2172 N N . PHE A 1 274 ? -7.331 6.606 -21.593 1.00 90.06 274 PHE A N 1
ATOM 2173 C CA . PHE A 1 274 ? -7.974 6.647 -22.906 1.00 90.06 274 PHE A CA 1
ATOM 2174 C C . PHE A 1 274 ? -7.258 7.610 -23.856 1.00 90.06 274 PHE A C 1
ATOM 2176 O O . PHE A 1 274 ? -6.937 7.232 -24.979 1.00 90.06 274 PHE A O 1
ATOM 2183 N N . THR A 1 275 ? -6.926 8.816 -23.388 1.00 88.38 275 THR A N 1
ATOM 2184 C CA . THR A 1 275 ? -6.167 9.812 -24.166 1.00 88.38 275 THR A CA 1
ATOM 2185 C C . THR A 1 275 ? -4.800 9.260 -24.574 1.00 88.38 275 THR A C 1
ATOM 2187 O O . THR A 1 275 ? -4.419 9.344 -25.739 1.00 88.38 275 THR A O 1
ATOM 2190 N N . GLY A 1 276 ? -4.084 8.621 -23.645 1.00 84.44 276 GLY A N 1
ATOM 2191 C CA . GLY A 1 276 ? -2.817 7.949 -23.922 1.00 84.44 276 GLY A CA 1
ATOM 2192 C C . GLY A 1 276 ? -2.953 6.800 -24.915 1.00 84.44 276 GLY A C 1
ATOM 2193 O O . GLY A 1 276 ? -2.073 6.607 -25.747 1.00 84.44 276 GLY A O 1
ATOM 2194 N N . SER A 1 277 ? -4.041 6.030 -24.856 1.00 86.25 277 SER A N 1
ATOM 2195 C CA . SER A 1 277 ? -4.290 4.907 -25.764 1.00 86.25 277 SER A CA 1
ATOM 2196 C C . SER A 1 277 ? -4.653 5.361 -27.181 1.00 86.25 277 SER A C 1
ATOM 2198 O O . SER A 1 277 ? -4.048 4.882 -28.134 1.00 86.25 277 SER A O 1
ATOM 2200 N N . TYR A 1 278 ? -5.596 6.300 -27.300 1.00 86.38 278 TYR A N 1
ATOM 2201 C CA . TYR A 1 278 ? -6.211 6.713 -28.562 1.00 86.38 278 TYR A CA 1
ATOM 2202 C C . TYR A 1 278 ? -5.411 7.790 -29.305 1.00 86.38 278 TYR A C 1
ATOM 2204 O O . TYR A 1 278 ? -5.154 7.640 -30.494 1.00 86.38 278 TYR A O 1
ATOM 2212 N N . CYS A 1 279 ? -4.974 8.858 -28.623 1.00 82.81 279 CYS A N 1
ATOM 2213 C CA . CYS A 1 279 ? -4.233 9.949 -29.273 1.00 82.81 279 CYS A CA 1
ATOM 2214 C C . CYS A 1 279 ? -2.768 9.591 -29.553 1.00 82.81 279 CYS A C 1
ATOM 2216 O O . CYS A 1 279 ? -2.159 10.165 -30.448 1.00 82.81 279 CYS A O 1
ATOM 2218 N N . PHE A 1 280 ? -2.202 8.655 -28.788 1.00 79.94 280 PHE A N 1
ATOM 2219 C CA . PHE A 1 280 ? -0.806 8.227 -28.904 1.00 79.94 280 PHE A CA 1
ATOM 2220 C C . PHE A 1 280 ? -0.723 6.717 -29.145 1.00 79.94 280 PHE A C 1
ATOM 2222 O O . PHE A 1 280 ? 0.013 6.000 -28.464 1.00 79.94 280 PHE A O 1
ATOM 2229 N N . ALA A 1 281 ? -1.539 6.205 -30.070 1.00 72.94 281 ALA A N 1
ATOM 2230 C CA . ALA A 1 281 ? -1.530 4.791 -30.450 1.00 72.94 281 ALA A CA 1
ATOM 2231 C C . ALA A 1 281 ? -0.170 4.358 -31.029 1.00 72.94 281 ALA A C 1
ATOM 2233 O O . ALA A 1 281 ? 0.275 3.247 -30.751 1.00 72.94 281 ALA A O 1
ATOM 2234 N N . ASP A 1 282 ? 0.504 5.270 -31.732 1.00 70.25 282 ASP A N 1
ATOM 2235 C CA . ASP A 1 282 ? 1.772 5.019 -32.424 1.00 70.25 282 ASP A CA 1
ATOM 2236 C C . ASP A 1 282 ? 2.991 4.943 -31.486 1.00 70.25 282 ASP A C 1
ATOM 2238 O O . ASP A 1 282 ? 4.042 4.446 -31.881 1.00 70.25 282 ASP A O 1
ATOM 2242 N N . ILE A 1 283 ? 2.863 5.408 -30.235 1.00 71.31 283 ILE A N 1
ATOM 2243 C CA . ILE A 1 283 ? 3.955 5.398 -29.252 1.00 71.31 283 ILE A CA 1
ATOM 2244 C C . ILE A 1 283 ? 3.862 4.131 -28.400 1.00 71.31 283 ILE A C 1
ATOM 2246 O O . ILE A 1 283 ? 2.853 3.871 -27.731 1.00 71.31 283 ILE A O 1
ATOM 2250 N N . GLU A 1 284 ? 4.943 3.350 -28.382 1.00 64.06 284 GLU A N 1
ATOM 2251 C CA . GLU A 1 284 ? 4.998 2.098 -27.634 1.00 64.06 284 GLU A CA 1
ATOM 2252 C C . GLU A 1 284 ? 4.966 2.356 -26.124 1.00 64.06 284 GLU A C 1
ATOM 2254 O O . GLU A 1 284 ? 5.886 2.911 -25.530 1.00 64.06 284 GLU A O 1
ATOM 2259 N N . LYS A 1 285 ? 3.870 1.956 -25.482 1.00 68.94 285 LYS A N 1
ATOM 2260 C CA . LYS A 1 285 ? 3.688 2.093 -24.036 1.00 68.94 285 LYS A CA 1
ATOM 2261 C C . LYS A 1 285 ? 4.341 0.921 -23.314 1.00 68.94 285 LYS A C 1
ATOM 2263 O O . LYS A 1 285 ? 4.047 -0.236 -23.621 1.00 68.94 285 LYS A O 1
ATOM 2268 N N . ASP A 1 286 ? 5.148 1.228 -22.302 1.00 60.41 286 ASP A N 1
ATOM 2269 C CA . ASP A 1 286 ? 5.664 0.240 -21.359 1.00 60.41 286 ASP A CA 1
ATOM 2270 C C . ASP A 1 286 ? 4.494 -0.404 -20.601 1.00 60.41 286 ASP A C 1
ATOM 2272 O O . ASP A 1 286 ? 3.939 0.154 -19.654 1.00 60.41 286 ASP A O 1
ATOM 2276 N N . ARG A 1 287 ? 4.079 -1.590 -21.051 1.00 65.69 287 ARG A N 1
ATOM 2277 C CA . ARG A 1 287 ? 3.128 -2.430 -20.322 1.00 65.69 287 ARG A CA 1
ATOM 2278 C C . ARG A 1 287 ? 3.889 -3.203 -19.253 1.00 65.69 287 ARG A C 1
ATOM 2280 O O . ARG A 1 287 ? 4.978 -3.717 -19.509 1.00 65.69 287 ARG A O 1
ATOM 2287 N N . PHE A 1 288 ? 3.315 -3.309 -18.059 1.00 64.75 288 PHE A N 1
ATOM 2288 C CA . PHE A 1 288 ? 3.888 -4.167 -17.027 1.00 64.75 288 PHE A CA 1
ATOM 2289 C C . PHE A 1 288 ? 3.866 -5.620 -17.521 1.00 64.75 288 PHE A C 1
ATOM 2291 O O . PHE A 1 288 ? 2.846 -6.111 -18.009 1.00 64.75 288 PHE A O 1
ATOM 2298 N N . LYS A 1 289 ? 5.017 -6.298 -17.456 1.00 58.84 289 LYS A N 1
ATOM 2299 C CA . LYS A 1 289 ? 5.163 -7.672 -17.945 1.00 58.84 289 LYS A CA 1
ATOM 2300 C C . LYS A 1 289 ? 4.491 -8.619 -16.953 1.00 58.84 289 LYS A C 1
ATOM 2302 O O . LYS A 1 289 ? 4.996 -8.833 -15.854 1.00 58.84 289 LYS A O 1
ATOM 2307 N N . LEU A 1 290 ? 3.351 -9.194 -17.330 1.00 60.09 290 LEU A N 1
ATOM 2308 C CA . LEU A 1 290 ? 2.724 -10.247 -16.537 1.00 60.09 290 LEU A CA 1
ATOM 2309 C C . LEU A 1 290 ? 3.519 -11.543 -16.720 1.00 60.09 290 LEU A C 1
ATOM 2311 O O . LEU A 1 290 ? 3.479 -12.166 -17.777 1.00 60.09 290 LEU A O 1
ATOM 2315 N N . ARG A 1 291 ? 4.268 -11.953 -15.695 1.00 61.59 291 ARG A N 1
ATOM 2316 C CA . ARG A 1 291 ? 4.950 -13.250 -15.695 1.00 61.59 291 ARG A CA 1
ATOM 2317 C C . ARG A 1 291 ? 3.942 -14.332 -15.293 1.00 61.59 291 ARG A C 1
ATOM 2319 O O . ARG A 1 291 ? 3.771 -14.626 -14.113 1.00 61.59 291 ARG A O 1
ATOM 2326 N N . GLU A 1 292 ? 3.220 -14.872 -16.274 1.00 60.38 292 GLU A N 1
ATOM 2327 C CA . GLU A 1 292 ? 2.124 -15.833 -16.045 1.00 60.38 292 GLU A CA 1
ATOM 2328 C C . GLU A 1 292 ? 2.603 -17.219 -15.585 1.00 60.38 292 GLU A C 1
ATOM 2330 O O . GLU A 1 292 ? 1.865 -17.930 -14.906 1.00 60.38 292 GLU A O 1
ATOM 2335 N N . ASN A 1 293 ? 3.860 -17.565 -15.878 1.00 57.56 293 ASN A N 1
ATOM 2336 C CA . ASN A 1 293 ? 4.418 -18.912 -15.703 1.00 57.56 293 ASN A CA 1
ATOM 2337 C C . ASN A 1 293 ? 4.896 -19.247 -14.277 1.00 57.56 293 ASN A C 1
ATOM 2339 O O . ASN A 1 293 ? 5.481 -20.306 -14.068 1.00 57.56 293 ASN A O 1
ATOM 2343 N N . VAL A 1 294 ? 4.695 -18.363 -13.293 1.00 64.06 294 VAL A N 1
ATOM 2344 C CA . VAL A 1 294 ? 5.117 -18.610 -11.902 1.00 64.06 294 VAL A CA 1
ATOM 2345 C C . VAL A 1 294 ? 3.894 -18.976 -11.057 1.00 64.06 294 VAL A C 1
ATOM 2347 O O . VAL A 1 294 ? 2.920 -18.214 -11.065 1.00 64.06 294 VAL A O 1
ATOM 2350 N N . PRO A 1 295 ? 3.916 -20.090 -10.297 1.00 68.44 295 PRO A N 1
ATOM 2351 C CA . PRO A 1 295 ? 2.804 -20.455 -9.429 1.00 68.44 295 PRO A CA 1
ATOM 2352 C C . PRO A 1 295 ? 2.506 -19.335 -8.421 1.00 68.44 295 PRO A C 1
ATOM 2354 O O . PRO A 1 295 ? 3.406 -18.704 -7.856 1.00 68.44 295 PRO A O 1
ATOM 2357 N N . ILE A 1 296 ? 1.212 -19.071 -8.220 1.00 65.38 296 ILE A N 1
ATOM 2358 C CA . ILE A 1 296 ? 0.716 -18.006 -7.332 1.00 65.38 296 ILE A CA 1
ATOM 2359 C C . ILE A 1 296 ? 1.072 -18.325 -5.877 1.00 65.38 296 ILE A C 1
ATOM 2361 O O . ILE A 1 296 ? 1.472 -17.436 -5.130 1.00 65.38 296 ILE A O 1
ATOM 2365 N N . VAL A 1 297 ? 0.952 -19.601 -5.508 1.00 64.38 297 VAL A N 1
ATOM 2366 C CA . VAL A 1 297 ? 1.237 -20.128 -4.176 1.00 64.38 297 VAL A CA 1
ATOM 2367 C C . VAL A 1 297 ? 2.436 -21.054 -4.299 1.00 64.38 297 VAL A C 1
ATOM 2369 O O . VAL A 1 297 ? 2.360 -22.090 -4.954 1.00 64.38 297 VAL A O 1
ATOM 2372 N N . HIS A 1 298 ? 3.546 -20.654 -3.693 1.00 70.50 298 HIS A N 1
ATOM 2373 C CA . HIS A 1 298 ? 4.711 -21.503 -3.505 1.00 70.50 298 HIS A CA 1
ATOM 2374 C C . HIS A 1 298 ? 4.846 -21.727 -2.005 1.00 70.50 298 HIS A C 1
ATOM 2376 O O . HIS A 1 298 ? 5.009 -20.760 -1.256 1.00 70.50 298 HIS A O 1
ATOM 2382 N N . LEU A 1 299 ? 4.714 -22.976 -1.561 1.00 70.81 299 LEU A N 1
ATOM 2383 C CA . LEU A 1 299 ? 4.982 -23.310 -0.171 1.00 70.81 299 LEU A CA 1
ATOM 2384 C C . LEU A 1 299 ? 6.499 -23.243 0.011 1.00 70.81 299 LEU A C 1
ATOM 2386 O O . LEU A 1 299 ? 7.234 -23.946 -0.672 1.00 70.81 299 LEU A O 1
ATOM 2390 N N . ALA A 1 300 ? 6.967 -22.315 0.839 1.00 76.19 300 ALA A N 1
ATOM 2391 C CA . ALA A 1 300 ? 8.391 -22.161 1.083 1.00 76.19 300 ALA A CA 1
ATOM 2392 C C . ALA A 1 300 ? 8.860 -23.190 2.119 1.00 76.19 300 ALA A C 1
ATOM 2394 O O . ALA A 1 300 ? 8.263 -23.299 3.194 1.00 76.19 300 ALA A O 1
ATOM 2395 N N . ASP A 1 301 ? 9.948 -23.898 1.822 1.00 77.62 301 ASP A N 1
ATOM 2396 C CA . ASP A 1 301 ? 10.567 -24.840 2.753 1.00 77.62 301 ASP A CA 1
ATOM 2397 C C . ASP A 1 301 ? 11.381 -24.079 3.806 1.00 77.62 301 ASP A C 1
ATOM 2399 O O . ASP A 1 301 ? 12.591 -23.893 3.686 1.00 77.62 301 ASP A O 1
ATOM 2403 N N . ILE A 1 302 ? 10.705 -23.636 4.870 1.00 74.75 302 ILE A N 1
ATOM 2404 C CA . ILE A 1 302 ? 11.298 -22.856 5.975 1.00 74.75 302 ILE A CA 1
ATOM 2405 C C . ILE A 1 302 ? 12.461 -23.614 6.640 1.00 74.75 302 ILE A C 1
ATOM 2407 O O . ILE A 1 302 ? 13.413 -23.005 7.122 1.00 74.75 302 ILE A O 1
ATOM 2411 N N . PHE A 1 303 ? 12.423 -24.948 6.615 1.00 76.81 303 PHE A N 1
ATOM 2412 C CA . PHE A 1 303 ? 13.434 -25.813 7.229 1.00 76.81 303 PHE A CA 1
ATOM 2413 C C . PHE A 1 303 ? 14.749 -25.918 6.447 1.00 76.81 303 PHE A C 1
ATOM 2415 O O . PHE A 1 303 ? 15.698 -26.511 6.950 1.00 76.81 303 PHE A O 1
ATOM 2422 N N . SER A 1 304 ? 14.829 -25.342 5.245 1.00 77.44 304 SER A N 1
ATOM 2423 C CA . SER A 1 304 ? 16.055 -25.333 4.436 1.00 77.44 304 SER A CA 1
ATOM 2424 C C . SER A 1 304 ? 17.118 -24.338 4.928 1.00 77.44 304 SER A C 1
ATOM 2426 O O . SER A 1 304 ? 18.264 -24.405 4.484 1.00 77.44 304 SER A O 1
ATOM 2428 N N . LEU A 1 305 ? 16.774 -23.421 5.845 1.00 80.62 305 LEU A N 1
ATOM 2429 C CA . LEU A 1 305 ? 17.715 -22.414 6.341 1.00 80.62 305 LEU A CA 1
ATOM 2430 C C . LEU A 1 305 ? 18.678 -22.968 7.404 1.00 80.62 305 LEU A C 1
ATOM 2432 O O . LEU A 1 305 ? 18.253 -23.689 8.313 1.00 80.62 305 LEU A O 1
ATOM 2436 N N . PRO A 1 306 ? 19.961 -22.557 7.380 1.00 84.50 306 PRO A N 1
ATOM 2437 C CA . PRO A 1 306 ? 20.888 -22.871 8.457 1.00 84.50 306 PRO A CA 1
ATOM 2438 C C . PRO A 1 306 ? 20.496 -22.157 9.766 1.00 84.50 306 PRO A C 1
ATOM 2440 O O . PRO A 1 306 ? 19.852 -21.103 9.732 1.00 84.50 306 PRO A O 1
ATOM 2443 N N . PRO A 1 307 ? 20.945 -22.656 10.936 1.00 83.56 307 PRO A N 1
ATOM 2444 C CA . PRO A 1 307 ? 20.650 -22.060 12.246 1.00 83.56 307 PRO A CA 1
ATOM 2445 C C . PRO A 1 307 ? 20.989 -20.564 12.359 1.00 83.56 307 PRO A C 1
ATOM 2447 O O . PRO A 1 307 ? 20.258 -19.807 12.996 1.00 83.56 307 PRO A O 1
ATOM 2450 N N . SER A 1 308 ? 22.062 -20.114 11.700 1.00 85.69 308 SER A N 1
ATOM 2451 C CA . SER A 1 308 ? 22.446 -18.697 11.631 1.00 85.69 308 SER A CA 1
ATOM 2452 C C . SER A 1 308 ? 21.415 -17.837 10.889 1.00 85.69 308 SER A C 1
ATOM 2454 O O . SER A 1 308 ? 21.186 -16.688 11.266 1.00 85.69 308 SER A O 1
ATOM 2456 N N . GLY A 1 309 ? 20.744 -18.397 9.877 1.00 85.69 309 GLY A N 1
ATOM 2457 C CA . GLY A 1 309 ? 19.686 -17.730 9.121 1.00 85.69 309 GLY A CA 1
ATOM 2458 C C . GLY A 1 309 ? 18.465 -17.398 9.979 1.00 85.69 309 GLY A C 1
ATOM 2459 O O . GLY A 1 309 ? 17.900 -16.314 9.837 1.00 85.69 309 GLY A O 1
ATOM 2460 N N . TYR A 1 310 ? 18.103 -18.257 10.938 1.00 89.62 310 TYR A N 1
ATOM 2461 C CA . TYR A 1 310 ? 16.988 -17.986 11.854 1.00 89.62 310 TYR A CA 1
ATOM 2462 C C . TYR A 1 310 ? 17.238 -16.768 12.748 1.00 89.62 310 TYR A C 1
ATOM 2464 O O . TYR A 1 310 ? 16.312 -15.998 12.986 1.00 89.62 310 TYR A O 1
ATOM 2472 N N . PHE A 1 311 ? 18.476 -16.547 13.203 1.00 91.06 311 PHE A N 1
ATOM 2473 C CA . PHE A 1 311 ? 18.812 -15.368 14.008 1.00 91.06 311 PHE A CA 1
ATOM 2474 C C . PHE A 1 311 ? 18.650 -14.067 13.209 1.00 91.06 311 PHE A C 1
ATOM 2476 O O . PHE A 1 311 ? 18.064 -13.101 13.699 1.00 91.06 311 PHE A O 1
ATOM 2483 N N . VAL A 1 312 ? 19.097 -14.064 11.948 1.00 91.81 312 VAL A N 1
ATOM 2484 C CA . VAL A 1 312 ? 18.895 -12.930 11.031 1.00 91.81 312 VAL A CA 1
ATOM 2485 C C . VAL A 1 312 ? 17.403 -12.699 10.786 1.00 91.81 312 VAL A C 1
ATOM 2487 O O . VAL A 1 312 ? 16.931 -11.566 10.880 1.00 91.81 312 VAL A O 1
ATOM 2490 N N . CYS A 1 313 ? 16.638 -13.768 10.546 1.00 92.19 313 CYS A N 1
ATOM 2491 C CA . CYS A 1 313 ? 15.191 -13.680 10.349 1.00 92.19 313 CYS A CA 1
ATOM 2492 C C . CYS A 1 313 ? 14.460 -13.146 11.584 1.00 92.19 313 CYS A C 1
ATOM 2494 O O . CYS A 1 313 ? 13.499 -12.397 11.435 1.00 92.19 313 CYS A O 1
ATOM 2496 N N . LEU A 1 314 ? 14.913 -13.494 12.790 1.00 94.19 314 LEU A N 1
ATOM 2497 C CA . LEU A 1 314 ? 14.348 -13.004 14.044 1.00 94.19 314 LEU A CA 1
ATOM 2498 C C . LEU A 1 314 ? 14.579 -11.499 14.204 1.00 94.19 314 LEU A C 1
ATOM 2500 O O . LEU A 1 314 ? 13.639 -10.770 14.521 1.00 94.19 314 LEU A O 1
ATOM 2504 N N . LEU A 1 315 ? 15.800 -11.020 13.945 1.00 94.12 315 LEU A N 1
ATOM 2505 C CA . LEU A 1 315 ? 16.125 -9.592 14.008 1.00 94.12 315 LEU A CA 1
ATOM 2506 C C . LEU A 1 315 ? 15.313 -8.787 12.986 1.00 94.12 315 LEU A C 1
ATOM 2508 O O . LEU A 1 315 ? 14.746 -7.742 13.315 1.00 94.12 315 LEU A O 1
ATOM 2512 N N . LEU A 1 316 ? 15.229 -9.294 11.755 1.00 94.19 316 LEU A N 1
ATOM 2513 C CA . LEU A 1 316 ? 14.416 -8.683 10.713 1.00 94.19 316 LEU A CA 1
ATOM 2514 C C . LEU A 1 316 ? 12.925 -8.705 11.109 1.00 94.19 316 LEU A C 1
ATOM 2516 O O . LEU A 1 316 ? 12.264 -7.668 11.140 1.00 94.19 316 LEU A O 1
ATOM 2520 N N . GLY A 1 317 ? 12.406 -9.854 11.537 1.00 94.94 317 GLY A N 1
ATOM 2521 C CA . GLY A 1 317 ? 11.024 -10.005 11.992 1.00 94.94 317 GLY A CA 1
ATOM 2522 C C . GLY A 1 317 ? 10.644 -9.032 13.112 1.00 94.94 317 GLY A C 1
ATOM 2523 O O . GLY A 1 317 ? 9.557 -8.464 13.069 1.00 94.94 317 GLY A O 1
ATOM 2524 N N . PHE A 1 318 ? 11.548 -8.777 14.064 1.00 95.00 318 PHE A N 1
ATOM 2525 C CA . PHE A 1 318 ? 11.354 -7.786 15.128 1.00 95.00 318 PHE A CA 1
ATOM 2526 C C . PHE A 1 318 ? 11.285 -6.347 14.597 1.00 95.00 318 PHE A C 1
ATOM 2528 O O . PHE A 1 318 ? 10.426 -5.561 14.993 1.00 95.00 318 PHE A O 1
ATOM 2535 N N . SER A 1 319 ? 12.181 -5.977 13.681 1.00 93.88 319 SER A N 1
ATOM 2536 C CA . SER A 1 319 ? 12.151 -4.642 13.074 1.00 93.88 319 SER A CA 1
ATOM 2537 C C . SER A 1 319 ? 10.874 -4.426 12.253 1.00 93.88 319 SER A C 1
ATOM 2539 O O . SER A 1 319 ? 10.270 -3.353 12.323 1.00 93.88 319 SER A O 1
ATOM 2541 N N . LEU A 1 320 ? 10.438 -5.450 11.513 1.00 94.19 320 LEU A N 1
ATOM 2542 C CA . LEU A 1 320 ? 9.222 -5.403 10.707 1.00 94.19 320 LEU A CA 1
ATOM 2543 C C . LEU A 1 320 ? 7.953 -5.346 11.571 1.00 94.19 320 LEU A C 1
ATOM 2545 O O . LEU A 1 320 ? 7.043 -4.576 11.263 1.00 94.19 320 LEU A O 1
ATOM 2549 N N . SER A 1 321 ? 7.889 -6.109 12.666 1.00 94.06 321 SER A N 1
ATOM 2550 C CA . SER A 1 321 ? 6.742 -6.070 13.580 1.00 94.06 321 SER A CA 1
ATOM 2551 C C . SER A 1 321 ? 6.603 -4.706 14.251 1.00 94.06 321 SER A C 1
ATOM 2553 O O . SER A 1 321 ? 5.487 -4.206 14.388 1.00 94.06 321 SER A O 1
ATOM 2555 N N . PHE A 1 322 ? 7.719 -4.067 14.615 1.00 90.38 322 PHE A N 1
ATOM 2556 C CA . PHE A 1 322 ? 7.709 -2.715 15.166 1.00 90.38 322 PHE A CA 1
ATOM 2557 C C . PHE A 1 322 ? 7.204 -1.684 14.148 1.00 90.38 322 PHE A C 1
ATOM 2559 O O . PHE A 1 322 ? 6.403 -0.818 14.498 1.00 90.38 322 PHE A O 1
ATOM 2566 N N . LEU A 1 323 ? 7.612 -1.805 12.878 1.00 89.75 323 LEU A N 1
ATOM 2567 C CA . LEU A 1 323 ? 7.110 -0.957 11.796 1.00 89.75 323 LEU A CA 1
ATOM 2568 C C . LEU A 1 323 ? 5.582 -1.076 11.661 1.00 89.75 323 LEU A C 1
ATOM 2570 O O . LEU A 1 323 ? 4.896 -0.056 11.671 1.00 89.75 323 LEU A O 1
ATOM 2574 N N . PHE A 1 324 ? 5.040 -2.299 11.599 1.00 90.69 324 PHE A N 1
ATOM 2575 C CA . PHE A 1 324 ? 3.590 -2.514 11.520 1.00 90.69 324 PHE A CA 1
ATOM 2576 C C . PHE A 1 324 ? 2.846 -2.029 12.763 1.00 90.69 324 PHE A C 1
ATOM 2578 O O . PHE A 1 324 ? 1.775 -1.437 12.642 1.00 90.69 324 PHE A O 1
ATOM 2585 N N . PHE A 1 325 ? 3.413 -2.237 13.951 1.00 89.12 325 PHE A N 1
ATOM 2586 C CA . PHE A 1 325 ? 2.841 -1.736 15.196 1.00 89.12 325 PHE A CA 1
ATOM 2587 C C . PHE A 1 325 ? 2.719 -0.205 15.186 1.00 89.12 325 PHE A C 1
ATOM 2589 O O . PHE A 1 325 ? 1.667 0.332 15.531 1.00 89.12 325 PHE A O 1
ATOM 2596 N N . MET A 1 326 ? 3.768 0.503 14.761 1.00 85.75 326 MET A N 1
ATOM 2597 C CA . MET A 1 326 ? 3.755 1.964 14.679 1.00 85.75 326 MET A CA 1
ATOM 2598 C C . MET A 1 326 ? 2.778 2.471 13.614 1.00 85.75 326 MET A C 1
ATOM 2600 O O . MET A 1 326 ? 1.961 3.341 13.910 1.00 85.75 326 MET A O 1
ATOM 2604 N N . ASP A 1 327 ? 2.820 1.905 12.406 1.00 85.75 327 ASP A N 1
ATOM 2605 C CA . ASP A 1 327 ? 1.990 2.344 11.276 1.00 85.75 327 ASP A CA 1
ATOM 2606 C C . ASP A 1 327 ? 0.489 2.149 11.561 1.00 85.75 327 ASP A C 1
ATOM 2608 O O . ASP A 1 327 ? -0.324 3.058 11.368 1.00 85.75 327 ASP A O 1
ATOM 2612 N N . GLN A 1 328 ? 0.120 0.998 12.136 1.00 87.62 328 GLN A N 1
ATOM 2613 C CA . GLN A 1 328 ? -1.264 0.694 12.500 1.00 87.62 328 GLN A CA 1
ATOM 2614 C C . GLN A 1 328 ? -1.784 1.608 13.618 1.00 87.62 328 GLN A C 1
ATOM 2616 O O . GLN A 1 328 ? -2.921 2.081 13.546 1.00 87.62 328 GLN A O 1
ATOM 2621 N N . ASN A 1 329 ? -0.972 1.870 14.647 1.00 84.38 329 ASN A N 1
ATOM 2622 C CA . ASN A 1 329 ? -1.378 2.724 15.764 1.00 84.38 329 ASN A CA 1
ATOM 2623 C C . ASN A 1 329 ? -1.552 4.179 15.329 1.00 84.38 329 ASN A C 1
ATOM 2625 O O . ASN A 1 329 ? -2.562 4.795 15.662 1.00 84.38 329 ASN A O 1
ATOM 2629 N N . ILE A 1 330 ? -0.620 4.715 14.537 1.00 81.69 330 ILE A N 1
ATOM 2630 C CA . ILE A 1 330 ? -0.713 6.093 14.039 1.00 81.69 330 ILE A CA 1
ATOM 2631 C C . ILE A 1 330 ? -1.916 6.238 13.105 1.00 81.69 330 ILE A C 1
ATOM 2633 O O . ILE A 1 330 ? -2.704 7.172 13.253 1.00 81.69 330 ILE A O 1
ATOM 2637 N N . THR A 1 331 ? -2.122 5.285 12.194 1.00 82.88 331 THR A N 1
ATOM 2638 C CA . THR A 1 331 ? -3.286 5.297 11.298 1.00 82.88 331 THR A CA 1
ATOM 2639 C C . THR A 1 331 ? -4.596 5.223 12.086 1.00 82.88 331 THR A C 1
ATOM 2641 O O . THR A 1 331 ? -5.525 5.986 11.820 1.00 82.88 331 THR A O 1
ATOM 2644 N N . SER A 1 332 ? -4.668 4.362 13.104 1.00 82.00 332 SER A N 1
ATOM 2645 C CA . SER A 1 332 ? -5.830 4.269 13.994 1.00 82.00 332 SER A CA 1
ATOM 2646 C C . SER A 1 332 ? -6.094 5.581 14.740 1.00 82.00 332 SER A C 1
ATOM 2648 O O . SER A 1 332 ? -7.238 6.037 14.786 1.00 82.00 332 SER A O 1
ATOM 2650 N N . ALA A 1 333 ? -5.054 6.233 15.267 1.00 78.00 333 ALA A N 1
ATOM 2651 C CA . ALA A 1 333 ? -5.176 7.511 15.965 1.00 78.00 333 ALA A CA 1
ATOM 2652 C C . ALA A 1 333 ? -5.676 8.638 15.044 1.00 78.00 333 ALA A C 1
ATOM 2654 O O . ALA A 1 333 ? -6.592 9.376 15.414 1.00 78.00 333 ALA A O 1
ATOM 2655 N N . ILE A 1 334 ? -5.157 8.713 13.813 1.00 78.56 334 ILE A N 1
ATOM 2656 C CA . ILE A 1 334 ? -5.589 9.693 12.806 1.00 78.56 334 ILE A CA 1
ATOM 2657 C C . ILE A 1 334 ? -7.064 9.495 12.447 1.00 78.56 334 ILE A C 1
ATOM 2659 O O . ILE A 1 334 ? -7.819 10.467 12.375 1.00 78.56 334 ILE A O 1
ATOM 2663 N N . VAL A 1 335 ? -7.499 8.249 12.239 1.00 78.62 335 VAL A N 1
ATOM 2664 C CA . VAL A 1 335 ? -8.898 7.964 11.891 1.00 78.62 335 VAL A CA 1
ATOM 2665 C C . VAL A 1 335 ? -9.827 8.254 13.074 1.00 78.62 335 VAL A C 1
ATOM 2667 O O . VAL A 1 335 ? -10.881 8.861 12.885 1.00 78.62 335 VAL A O 1
ATOM 2670 N N . ASN A 1 336 ? -9.416 7.905 14.295 1.00 77.75 336 ASN A N 1
ATOM 2671 C CA . ASN A 1 336 ? -10.191 8.120 15.522 1.00 77.75 336 ASN A CA 1
ATOM 2672 C C . ASN A 1 336 ? -10.110 9.557 16.072 1.00 77.75 336 ASN A C 1
ATOM 2674 O O . ASN A 1 336 ? -10.599 9.826 17.174 1.00 77.75 336 ASN A O 1
ATOM 2678 N N . ASN A 1 337 ? -9.512 10.493 15.329 1.00 76.25 337 ASN A N 1
ATOM 2679 C CA . ASN A 1 337 ? -9.377 11.877 15.760 1.00 76.25 337 ASN A CA 1
ATOM 2680 C C . ASN A 1 337 ? -10.769 12.507 16.006 1.00 76.25 337 ASN A C 1
ATOM 2682 O O . ASN A 1 337 ? -11.622 12.483 15.115 1.00 76.25 337 ASN A O 1
ATOM 2686 N N . PRO A 1 338 ? -11.020 13.124 17.180 1.00 68.19 338 PRO A N 1
ATOM 2687 C CA . PRO A 1 338 ? -12.311 13.733 17.516 1.00 68.19 338 PRO A CA 1
ATOM 2688 C C . PRO A 1 338 ? -12.747 14.868 16.576 1.00 68.19 338 PRO A C 1
ATOM 2690 O O . PRO A 1 338 ? -13.908 15.271 16.625 1.00 68.19 338 PRO A O 1
ATOM 2693 N N . GLN A 1 339 ? -11.843 15.386 15.739 1.00 70.06 339 GLN A N 1
ATOM 2694 C CA . GLN A 1 339 ? -12.147 16.368 14.695 1.00 70.06 339 GLN A CA 1
ATOM 2695 C C . GLN A 1 339 ? -12.880 15.769 13.480 1.00 70.06 339 GLN A C 1
ATOM 2697 O O . GLN A 1 339 ? -13.464 16.526 12.712 1.00 70.06 339 GLN A O 1
ATOM 2702 N N . ASN A 1 340 ? -12.895 14.440 13.324 1.00 66.00 340 ASN A N 1
ATOM 2703 C CA . ASN A 1 340 ? -13.533 13.732 12.205 1.00 66.00 340 ASN A CA 1
ATOM 2704 C C . ASN A 1 340 ? -15.026 13.406 12.443 1.00 66.00 340 ASN A C 1
ATOM 2706 O O . ASN A 1 340 ? -15.547 12.477 11.825 1.00 66.00 340 ASN A O 1
ATOM 2710 N N . LYS A 1 341 ? -15.707 14.111 13.357 1.00 49.12 341 LYS A N 1
ATOM 2711 C CA . LYS A 1 341 ? -17.132 13.888 13.667 1.00 49.12 341 LYS A CA 1
ATOM 2712 C C . LYS A 1 341 ? -18.094 14.580 12.712 1.00 49.12 341 LYS A C 1
ATOM 2714 O O . LYS A 1 341 ? -17.813 15.735 12.322 1.00 49.12 341 LYS A O 1
#

pLDDT: mean 78.95, std 15.79, range [29.78, 95.0]